Protein AF-A0A950Y0B9-F1 (afdb_monomer)

Structure (mmCIF, N/CA/C/O backbone):
data_AF-A0A950Y0B9-F1
#
_entry.id   AF-A0A950Y0B9-F1
#
loop_
_atom_site.group_PDB
_atom_site.id
_atom_site.type_symbol
_atom_site.label_atom_id
_atom_site.label_alt_id
_atom_site.label_comp_id
_atom_site.label_asym_id
_atom_site.label_entity_id
_atom_site.label_seq_id
_atom_site.pdbx_PDB_ins_code
_atom_site.Cartn_x
_atom_site.Cartn_y
_atom_site.Cartn_z
_atom_site.occupancy
_atom_site.B_iso_or_equiv
_atom_site.auth_seq_id
_atom_site.auth_comp_id
_atom_site.auth_asym_id
_atom_site.auth_atom_id
_atom_site.pdbx_PDB_model_num
ATOM 1 N N . MET A 1 1 ? -6.789 -21.239 -1.254 1.00 29.72 1 MET A N 1
ATOM 2 C CA . MET A 1 1 ? -6.879 -20.039 -0.389 1.00 29.72 1 MET A CA 1
ATOM 3 C C . MET A 1 1 ? -6.560 -18.721 -1.118 1.00 29.72 1 MET A C 1
ATOM 5 O O . MET A 1 1 ? -6.501 -17.696 -0.462 1.00 29.72 1 MET A O 1
ATOM 9 N N . ALA A 1 2 ? -6.450 -18.701 -2.456 1.00 25.97 2 ALA A N 1
ATOM 10 C CA . ALA A 1 2 ? -6.315 -17.469 -3.256 1.00 25.97 2 ALA A CA 1
ATOM 11 C C . ALA A 1 2 ? -7.671 -16.834 -3.649 1.00 25.97 2 ALA A C 1
ATOM 13 O O . ALA A 1 2 ? -7.727 -15.769 -4.247 1.00 25.97 2 ALA A O 1
ATOM 14 N N . THR A 1 3 ? -8.786 -17.484 -3.308 1.00 25.45 3 THR A N 1
ATOM 15 C CA . THR A 1 3 ? -10.133 -17.088 -3.752 1.00 25.45 3 THR A CA 1
ATOM 16 C C . THR A 1 3 ? -10.836 -16.131 -2.782 1.00 25.45 3 THR A C 1
ATOM 18 O O . THR A 1 3 ? -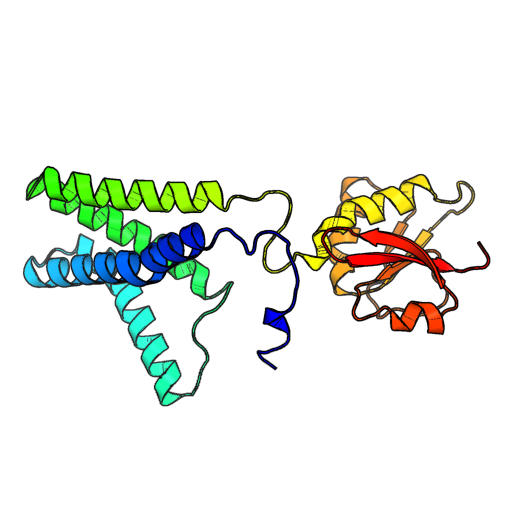11.844 -15.536 -3.137 1.00 25.45 3 THR A O 1
ATOM 21 N N . VAL A 1 4 ? -10.307 -15.948 -1.566 1.00 29.34 4 VAL A N 1
ATOM 22 C CA . VAL A 1 4 ? -10.945 -15.119 -0.523 1.00 29.34 4 VAL A CA 1
ATOM 23 C C . VAL A 1 4 ? -10.513 -13.646 -0.613 1.00 29.34 4 VAL A C 1
ATOM 25 O O . VAL A 1 4 ? -11.288 -12.758 -0.272 1.00 29.34 4 VAL A O 1
ATOM 28 N N . ALA A 1 5 ? -9.337 -13.363 -1.185 1.00 30.66 5 ALA A N 1
ATOM 29 C CA . ALA A 1 5 ? -8.856 -11.994 -1.402 1.00 30.66 5 ALA A CA 1
ATOM 30 C C . ALA A 1 5 ? -9.520 -11.282 -2.602 1.00 30.66 5 ALA A C 1
ATOM 32 O O . ALA A 1 5 ? -9.432 -10.066 -2.726 1.00 30.66 5 ALA A O 1
ATOM 33 N N . LEU A 1 6 ? -10.224 -12.019 -3.472 1.00 32.75 6 LEU A N 1
ATOM 34 C CA . LEU A 1 6 ? -10.851 -11.487 -4.692 1.00 32.75 6 LEU A CA 1
ATOM 35 C C . LEU A 1 6 ? -12.307 -11.016 -4.508 1.00 32.75 6 LEU A C 1
ATOM 37 O O . LEU A 1 6 ? -12.920 -10.559 -5.472 1.00 32.75 6 LEU A O 1
ATOM 41 N N . LEU A 1 7 ? -12.879 -11.130 -3.301 1.00 32.84 7 LEU A N 1
ATOM 42 C CA . LEU A 1 7 ? -14.323 -10.955 -3.073 1.00 32.84 7 LEU A CA 1
ATOM 43 C C . LEU A 1 7 ? -14.742 -9.701 -2.288 1.00 32.84 7 LEU A C 1
ATOM 45 O O . LEU A 1 7 ? -15.940 -9.474 -2.142 1.00 32.84 7 LEU A O 1
ATOM 49 N N . HIS A 1 8 ? -13.820 -8.840 -1.853 1.00 33.34 8 HIS A N 1
ATOM 50 C CA . HIS A 1 8 ? -14.186 -7.622 -1.114 1.00 33.34 8 HIS A CA 1
ATOM 51 C C . HIS A 1 8 ? -14.357 -6.400 -2.044 1.00 33.34 8 HIS A C 1
ATOM 53 O O . HIS A 1 8 ? -13.449 -5.615 -2.286 1.00 33.34 8 HIS A O 1
ATOM 59 N N . SER A 1 9 ? -15.562 -6.336 -2.627 1.00 42.91 9 SER A N 1
ATOM 60 C CA . SER A 1 9 ? -16.508 -5.198 -2.644 1.00 42.91 9 SER A CA 1
ATOM 61 C C . SER A 1 9 ? -16.034 -3.744 -2.861 1.00 42.91 9 SER A C 1
ATOM 63 O O . SER A 1 9 ? -15.491 -3.101 -1.973 1.00 42.91 9 SER A O 1
ATOM 65 N N . GLY A 1 10 ? -16.481 -3.156 -3.985 1.00 34.16 10 GLY A N 1
ATOM 66 C CA . GLY A 1 10 ? -16.653 -1.708 -4.185 1.00 34.16 10 GLY A CA 1
ATOM 67 C C . GLY A 1 10 ? -17.418 -1.368 -5.493 1.00 34.16 10 GLY A C 1
ATOM 68 O O . GLY A 1 10 ? -17.240 -2.075 -6.488 1.00 34.16 10 GLY A O 1
ATOM 69 N N . PRO A 1 11 ? -18.247 -0.297 -5.562 1.00 33.25 11 PRO A N 1
ATOM 70 C CA . PRO A 1 11 ? -19.115 0.014 -6.717 1.00 33.25 11 PRO A CA 1
ATOM 71 C C . PRO A 1 11 ? -18.385 0.545 -7.967 1.00 33.25 11 PRO A C 1
ATOM 73 O O . PRO A 1 11 ? -19.010 0.791 -8.997 1.00 33.25 11 PRO A O 1
ATOM 76 N N . LEU A 1 12 ? -17.059 0.703 -7.917 1.00 39.88 12 LEU A N 1
ATOM 77 C CA . LEU A 1 12 ? -16.253 1.303 -8.990 1.00 39.88 12 LEU A CA 1
ATOM 78 C C . LEU A 1 12 ? -15.778 0.310 -10.065 1.00 39.88 12 LEU A C 1
ATOM 80 O O . LEU A 1 12 ? -14.998 0.666 -10.944 1.00 39.88 12 LEU A O 1
ATOM 84 N N . ARG A 1 13 ? -16.316 -0.915 -10.088 1.00 41.22 13 ARG A N 1
ATOM 85 C CA . ARG A 1 13 ? -16.020 -1.927 -11.121 1.00 41.22 13 ARG A CA 1
ATOM 86 C C . ARG A 1 13 ? -16.512 -1.551 -12.538 1.00 41.22 13 ARG A C 1
ATOM 88 O O . ARG A 1 13 ? -16.314 -2.314 -13.477 1.00 41.22 13 ARG A O 1
ATOM 95 N N . LYS A 1 14 ? -17.129 -0.380 -12.735 1.00 37.25 14 LYS A N 1
ATOM 96 C CA . LYS A 1 14 ? -17.616 0.102 -14.044 1.00 37.25 14 LYS A CA 1
ATOM 97 C C . LYS A 1 14 ? -16.716 1.145 -14.726 1.00 37.25 14 LYS A C 1
ATOM 99 O O . LYS A 1 14 ? -17.212 1.929 -15.525 1.00 37.25 14 LYS A O 1
ATOM 104 N N . ILE A 1 15 ? -15.403 1.132 -14.488 1.00 41.78 15 ILE A N 1
ATOM 105 C CA . ILE A 1 15 ? -14.446 1.848 -15.353 1.00 41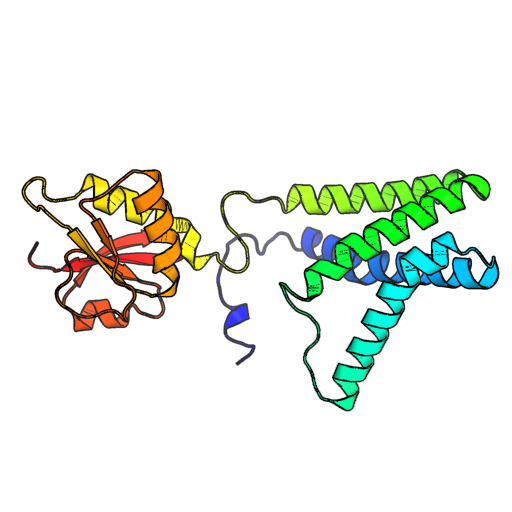.78 15 ILE A CA 1
ATOM 106 C C . ILE A 1 15 ? -13.543 0.828 -16.061 1.00 41.78 15 ILE A C 1
ATOM 108 O O . ILE A 1 15 ? -12.358 0.692 -15.772 1.00 41.78 15 ILE A O 1
ATOM 112 N N . GLY A 1 16 ? -14.130 0.061 -16.986 1.00 39.22 16 GLY A N 1
ATOM 113 C CA . GLY A 1 16 ? -13.427 -0.993 -17.734 1.00 39.22 16 GLY A CA 1
ATOM 114 C C . GLY A 1 16 ? -12.266 -0.485 -18.600 1.00 39.22 16 GLY A C 1
ATOM 115 O O . GLY A 1 16 ? -11.344 -1.235 -18.899 1.00 39.22 16 GLY A O 1
ATOM 116 N N . THR A 1 17 ? -12.263 0.799 -18.955 1.00 47.59 17 THR A N 1
ATOM 117 C CA . THR A 1 17 ? -11.215 1.439 -19.762 1.00 47.59 17 THR A CA 1
ATOM 118 C C . THR A 1 17 ? -9.978 1.847 -18.954 1.00 47.59 17 THR A C 1
ATOM 120 O O . THR A 1 17 ? -8.868 1.727 -19.468 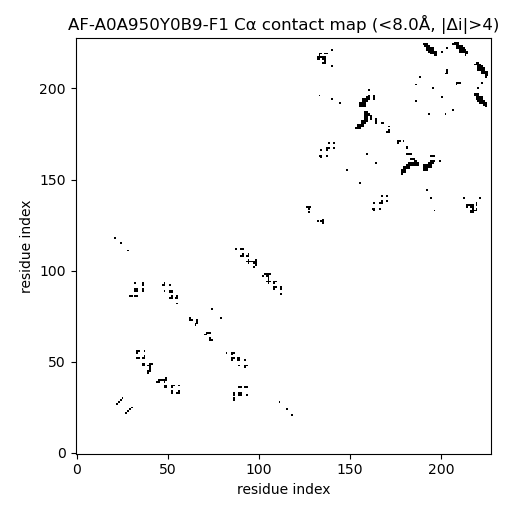1.00 47.59 17 THR A O 1
ATOM 123 N N . MET A 1 18 ? -10.124 2.267 -17.689 1.00 44.97 18 MET A N 1
ATOM 124 C CA . MET A 1 18 ? -8.979 2.650 -16.838 1.00 44.97 18 MET A CA 1
ATOM 125 C C . MET A 1 18 ? -8.133 1.446 -16.426 1.00 44.97 18 MET A C 1
ATOM 127 O O . MET A 1 18 ? -6.909 1.550 -16.426 1.00 44.97 18 MET A O 1
ATOM 13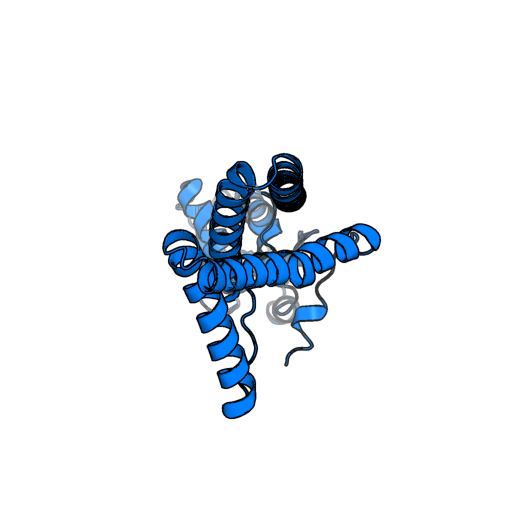1 N N . ASN A 1 19 ? -8.759 0.293 -16.171 1.00 58.28 19 ASN A N 1
ATOM 132 C CA . ASN A 1 19 ? -8.016 -0.941 -15.904 1.00 58.28 19 ASN A CA 1
ATOM 133 C C . ASN A 1 19 ? -7.183 -1.352 -17.126 1.00 58.28 19 ASN A C 1
ATOM 135 O O . ASN A 1 19 ? -6.008 -1.646 -16.983 1.00 58.28 19 ASN A O 1
ATOM 139 N N . SER A 1 20 ? -7.727 -1.247 -18.343 1.00 62.09 20 SER A N 1
ATOM 140 C CA . SER A 1 20 ? -6.993 -1.631 -19.556 1.00 62.09 20 SER A CA 1
ATOM 141 C C . SER A 1 20 ? -5.767 -0.754 -19.840 1.00 62.09 20 SER A C 1
ATOM 143 O O . SER A 1 20 ? -4.748 -1.272 -20.290 1.00 62.09 20 SER A O 1
ATOM 145 N N . ILE A 1 21 ? -5.847 0.561 -19.597 1.00 65.19 21 ILE A N 1
ATOM 146 C CA . ILE A 1 21 ? -4.709 1.477 -19.796 1.00 65.19 21 ILE A CA 1
ATOM 147 C C . ILE A 1 21 ? -3.658 1.269 -18.706 1.00 65.19 21 ILE A C 1
ATOM 149 O O . ILE A 1 21 ? -2.467 1.230 -19.008 1.00 65.19 21 ILE A O 1
ATOM 153 N N . ARG A 1 22 ? -4.088 1.099 -17.452 1.00 65.88 22 ARG A N 1
ATOM 154 C CA . ARG A 1 22 ? -3.192 0.810 -16.330 1.00 65.88 22 ARG A CA 1
ATOM 155 C C . ARG A 1 22 ? -2.458 -0.509 -16.529 1.00 65.88 22 ARG A C 1
ATOM 157 O O . ARG A 1 22 ? -1.242 -0.556 -16.372 1.00 65.88 22 ARG A O 1
ATOM 164 N N . ASP A 1 23 ? -3.179 -1.553 -16.914 1.00 69.12 23 ASP A N 1
ATOM 165 C CA . ASP A 1 23 ? -2.609 -2.879 -17.118 1.00 69.12 23 ASP A CA 1
ATOM 166 C C . ASP A 1 23 ? -1.653 -2.856 -18.325 1.00 69.12 23 ASP A C 1
ATOM 168 O O . ASP A 1 23 ? -0.553 -3.397 -18.254 1.00 69.12 23 ASP A O 1
ATOM 172 N N . ALA A 1 24 ? -1.981 -2.123 -19.396 1.00 68.50 24 ALA A N 1
ATOM 173 C CA . ALA A 1 24 ? -1.042 -1.884 -20.494 1.00 68.50 24 ALA A CA 1
ATOM 174 C C . ALA A 1 24 ? 0.205 -1.092 -20.042 1.00 68.50 24 ALA A C 1
ATOM 176 O O . ALA A 1 24 ? 1.329 -1.424 -20.421 1.00 68.50 24 ALA A O 1
ATOM 177 N N . ALA A 1 25 ? 0.049 -0.072 -19.197 1.00 69.06 25 ALA A N 1
ATOM 178 C CA . ALA A 1 25 ? 1.174 0.692 -18.661 1.00 69.06 25 ALA A CA 1
ATOM 179 C C . ALA A 1 25 ? 2.100 -0.150 -17.778 1.00 69.06 25 ALA A C 1
ATOM 181 O O . ALA A 1 25 ? 3.320 -0.123 -17.968 1.00 69.06 25 ALA A O 1
ATOM 182 N N . ALA A 1 26 ? 1.529 -0.939 -16.872 1.00 68.69 26 ALA A N 1
ATOM 183 C CA . ALA A 1 26 ? 2.272 -1.769 -15.937 1.00 68.69 26 ALA A CA 1
ATOM 184 C C . ALA A 1 26 ? 2.913 -2.993 -16.610 1.00 68.69 26 ALA A C 1
ATOM 186 O O . ALA A 1 26 ? 4.081 -3.281 -16.355 1.00 68.69 26 ALA A O 1
ATOM 187 N N . PHE A 1 27 ? 2.185 -3.694 -17.485 1.00 73.06 27 PHE A N 1
ATOM 188 C CA . PHE A 1 27 ? 2.619 -4.985 -18.034 1.00 73.06 27 PHE A CA 1
ATOM 189 C C . PHE A 1 27 ? 3.229 -4.908 -19.436 1.00 73.06 27 PHE A C 1
ATOM 191 O O . PHE A 1 27 ? 3.873 -5.864 -19.862 1.00 73.06 27 PHE A O 1
ATOM 198 N N . VAL A 1 28 ? 3.078 -3.787 -20.148 1.00 78.69 28 VAL A N 1
ATOM 199 C CA . VAL A 1 28 ? 3.653 -3.610 -21.492 1.00 78.69 28 VAL A CA 1
ATOM 200 C C . VAL A 1 28 ? 4.699 -2.502 -21.490 1.00 78.69 28 VAL A C 1
ATOM 202 O O . VAL A 1 28 ? 5.869 -2.770 -21.758 1.00 78.69 28 VAL A O 1
ATOM 205 N N . PHE A 1 29 ? 4.331 -1.266 -21.141 1.00 80.00 29 PHE A N 1
ATOM 206 C CA . PHE A 1 29 ? 5.271 -0.139 -21.230 1.00 80.00 29 PHE A CA 1
ATOM 207 C C . PHE A 1 29 ? 6.417 -0.231 -20.212 1.00 80.00 29 PHE A C 1
ATOM 209 O O . PHE A 1 29 ? 7.571 0.016 -20.573 1.00 80.00 29 PHE A O 1
ATOM 216 N N . GLY A 1 30 ? 6.143 -0.647 -18.972 1.00 82.38 30 GLY A N 1
ATOM 217 C CA . GLY A 1 30 ? 7.177 -0.881 -17.956 1.00 82.38 30 GLY A CA 1
ATOM 218 C C . GLY A 1 30 ? 8.255 -1.881 -18.411 1.00 82.38 30 GLY A C 1
ATOM 219 O O . GLY A 1 30 ? 9.415 -1.497 -18.559 1.00 82.38 30 GLY A O 1
ATOM 220 N N . PRO A 1 31 ? 7.911 -3.144 -18.713 1.00 85.50 31 PRO A N 1
ATOM 221 C CA . PRO A 1 31 ? 8.888 -4.137 -19.158 1.00 85.50 31 PRO A CA 1
ATOM 222 C C . PRO A 1 31 ? 9.604 -3.757 -20.458 1.00 85.50 31 PRO A C 1
ATOM 224 O O . PRO A 1 31 ? 10.816 -3.946 -20.560 1.00 85.50 31 PRO A O 1
ATOM 227 N N . LEU A 1 32 ? 8.896 -3.176 -21.436 1.00 88.06 32 LEU A N 1
ATOM 228 C CA . LEU A 1 32 ? 9.506 -2.757 -22.703 1.00 88.06 32 LEU A CA 1
ATOM 229 C C . LEU A 1 32 ? 10.536 -1.644 -22.515 1.00 88.06 32 LEU A C 1
ATOM 231 O O . LEU A 1 32 ? 11.600 -1.697 -23.127 1.00 88.06 32 LEU A O 1
ATOM 235 N N . THR A 1 33 ? 10.255 -0.649 -21.671 1.00 87.69 33 THR A N 1
ATOM 236 C CA . THR A 1 33 ? 11.206 0.445 -21.413 1.00 87.69 33 THR A CA 1
ATOM 237 C C . THR A 1 33 ? 12.469 -0.062 -20.727 1.00 87.69 33 THR A C 1
ATOM 239 O O . THR A 1 33 ? 13.574 0.324 -21.109 1.00 87.69 33 THR A O 1
ATOM 242 N N . VAL A 1 34 ? 12.328 -0.989 -19.781 1.00 91.81 34 VAL A N 1
ATOM 243 C CA . VAL A 1 34 ? 13.455 -1.615 -19.079 1.00 91.81 34 VAL A CA 1
ATOM 244 C C . VAL A 1 34 ? 14.269 -2.500 -20.025 1.00 91.81 34 VAL A C 1
ATOM 246 O O . VAL A 1 34 ? 15.495 -2.395 -20.059 1.00 91.81 34 VAL A O 1
ATOM 249 N N . ALA A 1 35 ? 13.605 -3.318 -20.845 1.00 93.12 35 ALA A N 1
ATOM 250 C CA . ALA A 1 35 ? 14.262 -4.152 -21.848 1.00 93.12 35 ALA A CA 1
ATOM 251 C C . ALA A 1 35 ? 14.995 -3.307 -22.901 1.00 93.12 35 ALA A C 1
ATOM 253 O O . ALA A 1 35 ? 16.138 -3.609 -23.244 1.00 93.12 35 ALA A O 1
ATOM 254 N N . ALA A 1 36 ? 14.381 -2.216 -23.370 1.00 92.56 36 ALA A N 1
ATOM 255 C CA . ALA A 1 36 ? 15.006 -1.276 -24.295 1.00 92.56 36 ALA A CA 1
ATOM 256 C C . ALA A 1 36 ? 16.225 -0.590 -23.663 1.00 92.56 36 ALA A C 1
ATOM 258 O O . ALA A 1 36 ? 17.280 -0.531 -24.292 1.00 92.56 36 ALA A O 1
ATOM 259 N N . ALA A 1 37 ? 16.121 -0.130 -22.411 1.00 92.44 37 ALA A N 1
ATOM 260 C CA . ALA A 1 37 ? 17.244 0.452 -21.678 1.00 92.44 37 ALA A CA 1
ATOM 261 C C . ALA A 1 37 ? 18.411 -0.536 -21.545 1.00 92.44 37 ALA A C 1
ATOM 263 O O . ALA A 1 37 ? 19.556 -0.173 -21.821 1.00 92.44 37 ALA A O 1
ATOM 264 N N . PHE A 1 38 ? 18.123 -1.795 -21.212 1.00 96.00 38 PHE A N 1
ATOM 265 C CA . PHE A 1 38 ? 19.136 -2.839 -21.083 1.00 96.00 38 PHE A CA 1
ATOM 266 C C . PHE A 1 38 ? 19.787 -3.191 -22.427 1.00 96.00 38 PHE A C 1
ATOM 268 O O . PHE A 1 38 ? 21.014 -3.203 -22.539 1.00 96.00 38 PHE A O 1
ATOM 275 N N . ALA A 1 39 ? 18.984 -3.399 -23.475 1.00 95.38 39 ALA A N 1
ATOM 276 C CA . ALA A 1 39 ? 19.471 -3.721 -24.815 1.00 95.38 39 ALA A CA 1
ATOM 277 C C . ALA A 1 39 ? 20.333 -2.591 -25.397 1.00 95.38 39 ALA A C 1
ATOM 279 O O . ALA A 1 39 ? 21.433 -2.838 -25.897 1.00 95.38 39 ALA A O 1
ATOM 280 N N . VAL A 1 40 ? 19.883 -1.337 -25.279 1.00 93.31 40 VAL A N 1
ATOM 281 C CA . VAL A 1 40 ? 20.671 -0.166 -25.686 1.00 93.31 40 VAL A CA 1
ATOM 282 C C . VAL A 1 40 ? 21.942 -0.059 -24.845 1.00 93.31 40 VAL A C 1
ATOM 284 O O . VAL A 1 40 ? 23.010 0.203 -25.399 1.00 93.31 40 VAL A O 1
ATOM 287 N N . GLY A 1 41 ? 21.860 -0.309 -23.536 1.00 93.44 41 GLY A N 1
ATOM 288 C CA . GLY A 1 41 ? 23.011 -0.362 -22.637 1.00 93.44 41 GLY A CA 1
ATOM 289 C C . GLY A 1 41 ? 24.085 -1.345 -23.109 1.00 93.44 41 GLY A C 1
ATOM 290 O O . GLY A 1 41 ? 25.261 -0.979 -23.150 1.00 93.44 41 GLY A O 1
ATOM 291 N N . ILE A 1 42 ? 23.688 -2.545 -23.546 1.00 95.06 42 ILE A N 1
ATOM 292 C CA . ILE A 1 42 ? 24.595 -3.562 -24.102 1.00 95.06 42 ILE A CA 1
ATOM 293 C C . ILE A 1 42 ? 25.180 -3.100 -25.442 1.00 95.06 42 ILE A C 1
ATOM 295 O O . ILE A 1 42 ? 26.401 -3.025 -25.589 1.00 95.06 42 ILE A O 1
ATOM 299 N N . VAL A 1 43 ? 24.325 -2.756 -26.412 1.00 94.88 43 VAL A N 1
ATOM 300 C CA . VAL A 1 43 ? 24.742 -2.435 -27.791 1.00 94.88 43 VAL A CA 1
ATOM 301 C C . VAL A 1 43 ? 25.642 -1.202 -27.833 1.00 94.88 43 VAL A C 1
ATOM 303 O O . VAL A 1 43 ? 26.633 -1.167 -28.559 1.00 94.88 43 VAL A O 1
ATOM 306 N N . ARG A 1 44 ? 25.318 -0.178 -27.040 1.00 91.75 44 ARG A N 1
ATOM 307 C CA . ARG A 1 44 ? 26.057 1.091 -26.997 1.00 91.75 44 ARG A CA 1
ATOM 308 C C . ARG A 1 44 ? 27.145 1.119 -25.926 1.00 91.75 44 ARG A C 1
ATOM 310 O O . ARG A 1 44 ? 27.797 2.147 -25.778 1.00 91.75 44 ARG A O 1
ATOM 317 N N . ARG A 1 45 ? 27.333 0.025 -25.173 1.00 91.94 45 ARG A N 1
ATOM 318 C CA . ARG A 1 45 ? 28.247 -0.064 -24.017 1.00 91.94 45 ARG A CA 1
ATOM 319 C C . ARG A 1 45 ? 28.064 1.091 -23.019 1.00 91.94 45 ARG A C 1
ATOM 321 O O . ARG A 1 45 ? 29.025 1.568 -22.413 1.00 91.94 45 ARG A O 1
ATOM 328 N N . ASN A 1 46 ? 26.825 1.554 -22.851 1.00 92.50 46 ASN A N 1
ATOM 329 C CA . ASN A 1 46 ? 26.502 2.667 -21.965 1.00 92.50 46 ASN A CA 1
ATOM 330 C C . ASN A 1 46 ? 26.329 2.150 -20.533 1.00 92.50 46 ASN A C 1
ATOM 332 O O . ASN A 1 46 ? 25.312 1.542 -20.194 1.00 92.50 46 ASN A O 1
ATOM 336 N N . LYS A 1 47 ? 27.326 2.427 -19.685 1.00 93.06 47 LYS A N 1
ATOM 337 C CA . LYS A 1 47 ? 27.343 1.983 -18.286 1.00 93.06 47 LYS A CA 1
ATOM 338 C C . LYS A 1 47 ? 26.135 2.498 -17.505 1.00 93.06 47 LYS A C 1
ATOM 340 O O . LYS A 1 47 ? 25.560 1.731 -16.747 1.00 93.06 47 LYS A O 1
ATOM 345 N N . THR A 1 48 ? 25.717 3.747 -17.706 1.00 91.94 48 THR A N 1
ATOM 346 C CA . THR A 1 48 ? 24.588 4.339 -16.971 1.00 91.94 48 THR A CA 1
ATOM 347 C C . THR A 1 48 ? 23.292 3.576 -17.226 1.00 91.94 48 THR A C 1
ATOM 349 O O . THR A 1 48 ? 22.590 3.251 -16.276 1.00 91.94 48 THR A O 1
ATOM 352 N N . LEU A 1 49 ? 23.006 3.223 -18.484 1.00 93.75 49 LEU A N 1
ATOM 353 C CA . LEU A 1 49 ? 21.816 2.435 -18.826 1.00 93.75 49 LEU A CA 1
ATOM 354 C C . LEU A 1 49 ? 21.872 1.020 -18.244 1.00 93.75 49 LEU A C 1
ATOM 356 O O . LEU A 1 49 ? 20.854 0.499 -17.795 1.00 93.75 49 LEU A O 1
ATOM 360 N N . LEU A 1 50 ? 23.056 0.405 -18.216 1.00 94.06 50 LEU A N 1
ATOM 361 C CA . LEU A 1 50 ? 23.239 -0.915 -17.615 1.00 94.06 50 LEU A CA 1
ATOM 362 C C . LEU A 1 50 ? 23.025 -0.880 -16.099 1.00 94.06 50 LEU A C 1
ATOM 364 O O . LEU A 1 50 ? 22.294 -1.714 -15.581 1.00 94.06 50 LEU A O 1
ATOM 368 N N . TRP A 1 51 ? 23.595 0.097 -15.390 1.00 94.38 51 TRP A N 1
ATOM 369 C CA . TRP A 1 51 ? 23.448 0.209 -13.934 1.00 94.38 51 TRP A CA 1
ATOM 370 C C . TRP A 1 51 ? 22.002 0.428 -13.489 1.00 94.38 51 TRP A C 1
ATOM 372 O O . TRP A 1 51 ? 21.627 -0.022 -12.410 1.00 94.38 51 TRP A O 1
ATOM 382 N N . THR A 1 52 ? 21.188 1.093 -14.310 1.00 93.50 52 THR A N 1
ATOM 383 C CA . THR A 1 52 ? 19.799 1.401 -13.954 1.00 93.50 52 THR A CA 1
ATOM 384 C C . THR A 1 52 ? 18.817 0.307 -14.356 1.00 93.50 52 THR A C 1
ATOM 386 O O . THR A 1 52 ? 17.883 0.042 -13.604 1.00 93.50 52 THR A O 1
ATOM 389 N N . SER A 1 53 ? 19.053 -0.386 -15.476 1.00 94.56 53 SER A N 1
ATOM 390 C CA . SER A 1 53 ? 18.152 -1.436 -15.977 1.00 94.56 53 SER A CA 1
ATOM 391 C C . SER A 1 53 ? 18.525 -2.858 -15.545 1.00 94.56 53 SER A C 1
ATOM 393 O O . SER A 1 53 ? 17.633 -3.677 -15.319 1.00 94.56 53 SER A O 1
ATOM 395 N N . ALA A 1 54 ? 19.817 -3.173 -15.379 1.00 94.69 54 ALA A N 1
ATOM 396 C CA . ALA A 1 54 ? 20.264 -4.531 -15.067 1.00 94.69 54 ALA A CA 1
ATOM 397 C C . ALA A 1 54 ? 19.688 -5.081 -13.751 1.00 94.69 54 ALA A C 1
ATOM 399 O O . ALA A 1 54 ? 19.219 -6.218 -13.776 1.00 94.69 54 ALA A O 1
ATOM 400 N N . PRO A 1 55 ? 19.642 -4.331 -12.626 1.00 94.12 55 PRO A N 1
ATOM 401 C CA . PRO A 1 55 ? 19.080 -4.854 -11.380 1.00 94.12 55 PRO A CA 1
ATOM 402 C C . PRO A 1 55 ? 17.642 -5.344 -11.550 1.00 94.12 55 PRO A C 1
ATOM 404 O O . PRO A 1 55 ? 17.288 -6.404 -11.046 1.00 94.12 55 PRO A O 1
ATOM 407 N N . LEU A 1 56 ? 16.834 -4.609 -12.316 1.00 92.38 56 LEU A N 1
ATOM 408 C CA . LEU A 1 56 ? 15.438 -4.947 -12.558 1.00 92.38 56 LEU A CA 1
ATOM 409 C C . LEU A 1 56 ? 15.287 -6.154 -13.490 1.00 92.38 56 LEU A C 1
ATOM 411 O O . LEU A 1 56 ? 14.466 -7.031 -13.221 1.00 92.38 56 LEU A O 1
ATOM 415 N N . VAL A 1 57 ? 16.101 -6.241 -14.547 1.00 94.44 57 VAL A N 1
ATOM 416 C CA . VAL A 1 57 ? 16.132 -7.406 -15.450 1.00 94.44 57 VAL A CA 1
ATOM 417 C C . VAL A 1 57 ? 16.552 -8.665 -14.693 1.00 94.44 57 VAL A C 1
ATOM 419 O O . VAL A 1 57 ? 15.864 -9.681 -14.770 1.00 94.44 57 VAL A O 1
ATOM 422 N N . PHE A 1 58 ? 17.638 -8.600 -13.919 1.00 94.06 58 PHE A N 1
ATOM 423 C CA . PHE A 1 58 ? 18.124 -9.741 -13.143 1.00 94.06 58 PHE A CA 1
ATOM 424 C C . PHE A 1 58 ? 17.160 -10.132 -12.023 1.00 94.06 58 PH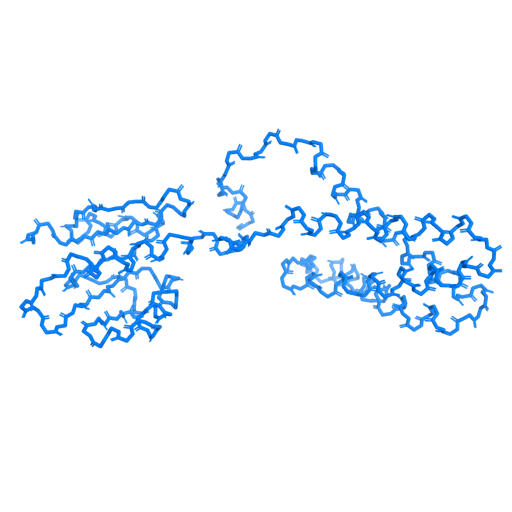E A C 1
ATOM 426 O O . PHE A 1 58 ? 16.912 -11.322 -11.847 1.00 94.06 58 PHE A O 1
ATOM 433 N N . ALA A 1 59 ? 16.563 -9.170 -11.310 1.00 92.12 59 ALA A N 1
ATOM 434 C CA . ALA A 1 59 ? 15.536 -9.457 -10.310 1.00 92.12 59 ALA A CA 1
ATOM 435 C C . ALA A 1 59 ? 14.318 -10.150 -10.941 1.00 92.12 59 ALA A C 1
ATOM 437 O O . ALA A 1 59 ? 13.855 -11.165 -10.424 1.00 92.12 59 ALA A O 1
ATOM 438 N N . SER A 1 60 ? 13.847 -9.662 -12.093 1.00 90.69 60 SER A N 1
ATOM 439 C CA . SER A 1 60 ? 12.737 -10.280 -12.832 1.00 90.69 60 SER A CA 1
ATOM 440 C C . SER A 1 60 ? 13.083 -11.703 -13.274 1.00 90.69 60 SER A C 1
ATOM 442 O O . SER A 1 60 ? 12.308 -12.627 -13.043 1.00 90.69 60 SER A O 1
ATOM 444 N N . ALA A 1 61 ? 14.271 -11.906 -13.852 1.00 91.94 61 ALA A N 1
ATOM 445 C CA . ALA A 1 61 ? 14.735 -13.221 -14.285 1.00 91.94 61 ALA A CA 1
ATOM 446 C C . ALA A 1 61 ? 14.879 -14.199 -13.108 1.00 91.94 61 ALA A C 1
ATOM 448 O O . ALA A 1 61 ? 14.453 -15.347 -13.210 1.00 91.94 61 ALA A O 1
ATOM 449 N N . ALA A 1 62 ? 15.419 -13.744 -11.975 1.00 91.25 62 ALA A N 1
ATOM 450 C CA . ALA A 1 62 ? 15.556 -14.549 -10.765 1.00 91.25 62 ALA A CA 1
ATOM 451 C C . ALA A 1 62 ? 14.195 -14.958 -10.181 1.00 91.25 62 ALA A C 1
ATOM 453 O O . ALA A 1 62 ? 14.042 -16.085 -9.714 1.00 91.25 62 ALA A O 1
ATOM 454 N N . LEU A 1 63 ? 13.192 -14.079 -10.235 1.00 89.50 63 LEU A N 1
ATOM 455 C CA . LEU A 1 63 ? 11.833 -14.396 -9.792 1.00 89.50 63 LEU A CA 1
ATOM 456 C C . LEU A 1 63 ? 11.136 -15.383 -10.719 1.00 89.50 63 LEU A C 1
ATOM 458 O O . LEU A 1 63 ? 10.528 -16.329 -10.232 1.00 89.50 63 LEU A O 1
ATOM 462 N N . VAL A 1 64 ? 11.261 -15.198 -12.035 1.00 89.56 64 VAL A N 1
ATOM 463 C CA . VAL A 1 64 ? 10.744 -16.149 -13.029 1.00 89.56 64 VAL A CA 1
ATOM 464 C C . VAL A 1 64 ? 11.390 -17.519 -12.823 1.00 89.56 64 VAL A C 1
ATOM 466 O O . VAL A 1 64 ? 10.693 -18.526 -12.734 1.00 89.56 64 VAL A O 1
ATOM 469 N N . PHE A 1 65 ? 12.713 -17.559 -12.655 1.00 91.38 65 PHE A N 1
ATOM 470 C CA . PHE A 1 65 ? 13.435 -18.785 -12.323 1.00 91.38 65 PHE A CA 1
ATOM 471 C C . PHE A 1 65 ? 12.916 -19.410 -11.022 1.00 91.38 65 PHE A C 1
ATOM 473 O O . PHE A 1 65 ? 12.606 -20.598 -10.987 1.00 91.38 65 PHE A O 1
ATOM 480 N N . SER A 1 66 ? 12.759 -18.611 -9.965 1.00 89.81 66 SER A N 1
ATOM 481 C CA . SER A 1 66 ? 12.263 -19.077 -8.669 1.00 89.81 66 SER A CA 1
ATOM 482 C C . SER A 1 66 ? 10.836 -19.632 -8.747 1.00 89.81 66 SER A C 1
ATOM 484 O O . SER A 1 66 ? 10.526 -20.647 -8.123 1.00 89.81 66 SER A O 1
ATOM 486 N N . HIS A 1 67 ? 9.980 -19.013 -9.560 1.00 89.00 67 HIS A N 1
ATOM 487 C CA . HIS A 1 67 ? 8.627 -19.487 -9.820 1.00 89.00 67 HIS A CA 1
ATOM 488 C C . HIS A 1 67 ? 8.635 -20.859 -10.498 1.00 89.00 67 HIS A C 1
ATOM 490 O O . HIS A 1 67 ? 7.985 -21.782 -10.014 1.00 89.00 67 HIS A O 1
ATOM 496 N N . PHE A 1 68 ? 9.414 -21.026 -11.570 1.00 91.50 68 PHE A N 1
ATOM 497 C CA . PHE A 1 68 ? 9.451 -22.285 -12.317 1.00 91.50 68 PHE A CA 1
ATOM 498 C C . PHE A 1 68 ? 10.169 -23.422 -11.580 1.00 91.50 68 PHE A C 1
ATOM 500 O O . PHE A 1 68 ? 9.762 -24.573 -11.701 1.00 91.50 68 PHE A O 1
ATOM 507 N N . VAL A 1 69 ? 11.223 -23.119 -10.819 1.00 94.88 69 VAL A N 1
ATOM 508 C CA . VAL A 1 69 ? 12.065 -24.138 -10.167 1.00 94.88 69 VAL A CA 1
ATOM 509 C C . VAL A 1 69 ? 11.539 -24.506 -8.783 1.00 94.88 69 VAL A C 1
ATOM 511 O O . VAL A 1 69 ? 11.572 -25.674 -8.405 1.00 94.88 69 VAL A O 1
ATOM 514 N N . PHE A 1 70 ? 11.045 -23.526 -8.021 1.00 92.62 70 PHE A N 1
ATOM 515 C CA . PHE A 1 70 ? 10.619 -23.721 -6.631 1.00 92.62 70 PHE A CA 1
ATOM 516 C C . PHE A 1 70 ? 9.108 -23.553 -6.423 1.00 92.62 70 PHE A C 1
ATOM 518 O O . PHE A 1 70 ? 8.647 -23.644 -5.285 1.00 92.62 70 PHE A O 1
ATOM 525 N N . GLY A 1 71 ? 8.333 -23.266 -7.476 1.00 87.12 71 GLY A N 1
ATOM 526 C CA . GLY A 1 71 ? 6.884 -23.063 -7.375 1.00 87.12 71 GLY A CA 1
ATOM 527 C C . GLY A 1 71 ? 6.491 -21.839 -6.542 1.00 87.12 71 GLY A C 1
ATOM 528 O O . GLY A 1 71 ? 5.388 -21.790 -5.997 1.00 87.12 71 GLY A O 1
ATOM 529 N N . ARG A 1 72 ? 7.395 -20.864 -6.368 1.00 82.69 72 ARG A N 1
ATOM 530 C CA . ARG A 1 72 ? 7.126 -19.667 -5.555 1.00 82.69 72 ARG A CA 1
ATOM 531 C C . ARG A 1 72 ? 6.150 -18.736 -6.280 1.00 82.69 72 ARG A C 1
ATOM 533 O O . ARG A 1 72 ? 6.315 -18.537 -7.480 1.00 82.69 72 ARG A O 1
ATOM 540 N N . PRO A 1 73 ? 5.157 -18.140 -5.598 1.00 83.44 73 PRO A N 1
ATOM 541 C CA . PRO A 1 73 ? 4.289 -17.148 -6.229 1.00 83.44 73 PRO A CA 1
ATOM 542 C C . PRO A 1 73 ? 5.101 -15.927 -6.688 1.00 83.44 73 PRO A C 1
ATOM 544 O O . PRO A 1 73 ? 6.151 -15.621 -6.114 1.00 83.44 73 PRO A O 1
ATOM 547 N N . TYR A 1 74 ? 4.617 -15.239 -7.724 1.00 80.62 74 TYR A N 1
ATOM 548 C CA . TYR A 1 74 ? 5.197 -13.964 -8.146 1.00 80.62 74 TYR A CA 1
ATOM 549 C C . TYR A 1 74 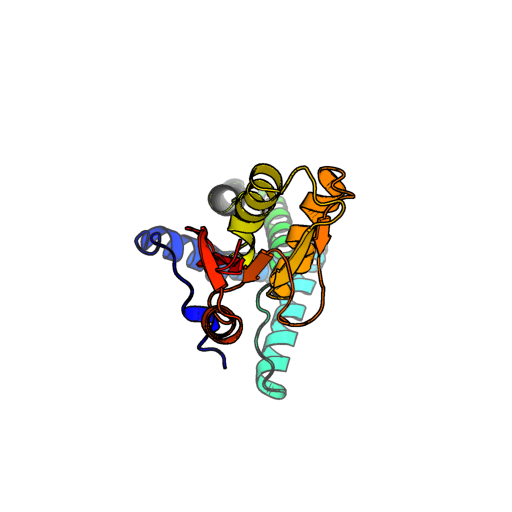? 5.044 -12.904 -7.045 1.00 80.62 74 TYR A C 1
ATOM 551 O O . TYR A 1 74 ? 4.167 -13.034 -6.189 1.00 80.62 74 TYR A O 1
ATOM 559 N N . PRO A 1 75 ? 5.891 -11.858 -7.044 1.00 80.25 75 PRO A N 1
ATOM 560 C CA . PRO A 1 75 ? 5.751 -10.765 -6.098 1.00 80.25 75 PRO A CA 1
ATOM 561 C C . PRO A 1 75 ? 4.382 -10.094 -6.208 1.00 80.25 75 PRO A C 1
ATOM 563 O O . PRO A 1 75 ? 4.030 -9.555 -7.256 1.00 80.25 75 PRO A O 1
ATOM 566 N N . GLU A 1 76 ? 3.653 -10.079 -5.100 1.00 74.69 76 GLU A N 1
ATOM 567 C CA . GLU A 1 76 ? 2.417 -9.321 -4.923 1.00 74.69 76 GLU A CA 1
ATOM 568 C C . GLU A 1 76 ? 2.598 -8.306 -3.776 1.00 74.69 76 GLU A C 1
ATOM 570 O O . GLU A 1 76 ? 3.484 -8.437 -2.915 1.00 74.69 76 GLU A O 1
ATOM 575 N N . ASP A 1 77 ? 1.802 -7.237 -3.808 1.00 75.00 77 ASP A N 1
ATOM 576 C CA . ASP A 1 77 ? 1.789 -6.147 -2.828 1.00 75.00 77 ASP A CA 1
ATOM 577 C C . ASP A 1 77 ? 3.184 -5.566 -2.508 1.00 75.00 77 ASP A C 1
ATOM 579 O O . ASP A 1 77 ? 3.862 -4.965 -3.347 1.00 75.00 77 ASP A O 1
ATOM 583 N N . ARG A 1 78 ? 3.636 -5.749 -1.261 1.00 77.81 78 ARG A N 1
ATOM 584 C CA . ARG A 1 78 ? 4.850 -5.148 -0.691 1.00 77.81 78 ARG A CA 1
ATOM 585 C C . ARG A 1 78 ? 6.124 -5.611 -1.379 1.00 77.81 78 ARG A C 1
ATOM 587 O O . ARG A 1 78 ? 7.134 -4.924 -1.308 1.00 77.81 78 ARG A O 1
ATOM 594 N N . THR A 1 79 ? 6.091 -6.769 -2.027 1.00 78.88 79 THR A N 1
ATOM 595 C CA . THR A 1 79 ? 7.253 -7.304 -2.744 1.00 78.88 79 THR A CA 1
ATOM 596 C C . THR A 1 79 ? 7.363 -6.742 -4.164 1.00 78.88 79 THR A C 1
ATOM 598 O O . THR A 1 79 ? 8.468 -6.626 -4.690 1.00 78.88 79 THR A O 1
ATOM 601 N N . GLY A 1 80 ? 6.244 -6.303 -4.754 1.00 82.25 80 GLY A N 1
ATOM 602 C CA . GLY A 1 80 ? 6.203 -5.652 -6.066 1.00 82.25 80 GLY A CA 1
ATOM 603 C C . GLY A 1 80 ? 6.570 -4.164 -6.037 1.00 82.25 80 GLY A C 1
ATOM 604 O O . GLY A 1 80 ? 6.987 -3.616 -7.057 1.00 82.25 80 GLY A O 1
ATOM 605 N N . ILE A 1 81 ? 6.490 -3.503 -4.873 1.00 84.38 81 ILE A N 1
ATOM 606 C CA . ILE A 1 81 ? 6.688 -2.044 -4.759 1.00 84.38 81 ILE A CA 1
ATOM 607 C C . ILE A 1 81 ? 8.074 -1.572 -5.227 1.00 84.38 81 ILE A C 1
ATOM 609 O O . ILE A 1 81 ? 8.224 -0.431 -5.654 1.00 84.38 81 ILE A O 1
ATOM 613 N N . TYR A 1 82 ? 9.084 -2.447 -5.197 1.00 85.94 82 TYR A N 1
ATOM 614 C CA . TYR A 1 82 ? 10.451 -2.129 -5.621 1.00 85.94 82 TYR A CA 1
ATOM 615 C C . TYR A 1 82 ? 10.619 -2.047 -7.146 1.00 85.94 82 TYR A C 1
ATOM 617 O O . TYR A 1 82 ? 11.556 -1.408 -7.624 1.00 85.94 82 TYR A O 1
ATOM 625 N N . PHE A 1 83 ? 9.710 -2.642 -7.924 1.00 86.94 83 PHE A N 1
ATOM 626 C CA . PHE A 1 83 ? 9.783 -2.636 -9.389 1.00 86.94 83 PHE A CA 1
ATOM 627 C C . PHE A 1 83 ? 9.488 -1.251 -9.964 1.00 86.94 83 PHE A C 1
ATOM 629 O O . PHE A 1 83 ? 10.160 -0.817 -10.898 1.00 86.94 83 PHE A O 1
ATOM 636 N N . ALA A 1 84 ? 8.535 -0.529 -9.368 1.00 86.00 84 ALA A N 1
ATOM 637 C CA . ALA A 1 84 ? 8.142 0.807 -9.803 1.00 86.00 84 ALA A CA 1
ATOM 638 C C . ALA A 1 84 ? 9.304 1.827 -9.790 1.00 86.00 84 ALA A C 1
ATOM 640 O O . ALA A 1 84 ? 9.592 2.393 -10.846 1.00 86.00 84 ALA A O 1
ATOM 641 N N . PRO A 1 85 ? 10.032 2.060 -8.675 1.00 88.81 85 PRO A N 1
ATOM 642 C CA . PRO A 1 85 ? 11.135 3.020 -8.667 1.00 88.81 85 PRO A CA 1
ATOM 643 C C . PRO A 1 85 ? 12.277 2.609 -9.606 1.00 88.81 85 PRO A C 1
ATOM 645 O O . PRO A 1 85 ? 12.841 3.469 -10.281 1.00 88.81 85 PRO A O 1
ATOM 648 N N . LEU A 1 86 ? 12.591 1.313 -9.719 1.00 89.31 86 LEU A N 1
ATOM 649 C CA . LEU A 1 86 ? 13.633 0.830 -10.634 1.00 89.31 86 LEU A CA 1
ATOM 650 C C . LEU A 1 86 ? 13.252 1.033 -12.111 1.00 89.31 86 LEU A C 1
ATOM 652 O O . LEU A 1 86 ? 14.092 1.442 -12.920 1.00 89.31 86 LEU A O 1
ATOM 656 N N . ALA A 1 87 ? 11.983 0.811 -12.462 1.00 89.69 87 ALA A N 1
ATOM 657 C CA . ALA A 1 87 ? 11.463 1.085 -13.799 1.00 89.69 87 ALA A CA 1
ATOM 658 C C . ALA A 1 87 ? 11.498 2.589 -14.111 1.00 89.69 87 ALA A C 1
ATOM 660 O O . ALA A 1 87 ? 11.935 2.978 -15.193 1.00 89.69 87 ALA A O 1
ATOM 661 N N . CYS A 1 88 ? 11.138 3.446 -13.149 1.00 90.38 88 CYS A N 1
ATOM 662 C CA . CYS A 1 88 ? 11.215 4.901 -13.299 1.00 90.38 88 CYS A CA 1
ATOM 663 C C . CYS A 1 88 ? 12.651 5.385 -13.550 1.00 90.38 88 CYS A C 1
ATOM 665 O O . CYS A 1 88 ? 12.882 6.171 -14.469 1.00 90.38 88 CYS A O 1
ATOM 667 N N . VAL A 1 89 ? 13.633 4.899 -12.783 1.00 92.81 89 VAL A N 1
ATOM 668 C CA . VAL A 1 89 ? 15.045 5.273 -12.986 1.00 92.81 89 VAL A CA 1
ATOM 669 C C . VAL A 1 89 ? 15.554 4.787 -14.350 1.00 92.81 89 VAL A C 1
ATOM 671 O O . VAL A 1 89 ? 16.262 5.526 -15.042 1.00 92.81 89 VAL A O 1
ATOM 674 N N . SER A 1 90 ? 15.155 3.585 -14.778 1.00 93.25 90 SER A N 1
ATOM 675 C CA . SER A 1 90 ? 15.463 3.062 -16.119 1.00 93.25 90 SER A CA 1
ATOM 676 C C . SER A 1 90 ? 14.864 3.936 -17.226 1.00 93.25 90 SER A C 1
ATOM 678 O O . SER A 1 90 ? 15.563 4.292 -18.176 1.00 93.25 90 SER A O 1
ATOM 680 N N . LEU A 1 91 ? 13.599 4.342 -17.078 1.00 94.06 91 LEU A N 1
ATOM 681 C CA . LEU A 1 91 ? 12.890 5.201 -18.027 1.00 94.06 91 LEU A CA 1
ATOM 682 C C . LEU A 1 91 ? 13.552 6.577 -18.155 1.00 94.06 91 LEU A C 1
ATOM 684 O O . LEU A 1 91 ? 13.813 7.023 -19.270 1.00 94.06 91 LEU A O 1
ATOM 688 N N . VAL A 1 92 ? 13.868 7.234 -17.035 1.00 94.19 92 VAL A N 1
ATOM 689 C CA . VAL A 1 92 ? 14.538 8.547 -17.038 1.00 94.19 92 VAL A CA 1
ATOM 690 C C . VAL A 1 92 ? 15.919 8.450 -17.682 1.00 94.19 92 VAL A C 1
ATOM 692 O O . VAL A 1 92 ? 16.277 9.294 -18.503 1.00 94.19 92 VAL A O 1
ATOM 695 N N . SER A 1 93 ? 16.678 7.398 -17.367 1.00 93.94 93 SER A N 1
ATOM 696 C CA . SER A 1 93 ? 18.001 7.171 -17.960 1.00 93.94 93 SER A CA 1
ATOM 697 C C . SER A 1 93 ? 17.916 6.981 -19.475 1.00 93.94 93 SER A C 1
ATOM 699 O O . SER A 1 93 ? 18.711 7.556 -20.222 1.00 93.94 93 SER A O 1
ATOM 701 N N . LEU A 1 94 ? 16.929 6.207 -19.937 1.00 94.44 94 LEU A N 1
ATOM 702 C CA . LEU A 1 94 ? 16.681 5.981 -21.357 1.00 94.44 94 LEU A CA 1
ATOM 703 C C . LEU A 1 94 ? 16.218 7.260 -22.065 1.00 94.44 94 LEU A C 1
ATOM 705 O O . LEU A 1 94 ? 16.709 7.555 -23.151 1.00 94.44 94 LEU A O 1
ATOM 709 N N . ALA A 1 95 ? 15.332 8.047 -21.449 1.00 94.81 95 ALA A N 1
ATOM 710 C CA . ALA A 1 95 ? 14.859 9.322 -21.989 1.00 94.81 95 ALA A CA 1
ATOM 711 C C . ALA A 1 95 ? 15.986 10.357 -22.105 1.00 94.81 95 ALA A C 1
ATOM 713 O O . ALA A 1 95 ? 16.059 11.081 -23.104 1.00 94.81 95 ALA A O 1
ATOM 714 N N . TYR A 1 96 ? 16.880 10.395 -21.112 1.00 94.62 96 TYR A N 1
ATOM 715 C CA . TYR A 1 96 ? 18.062 11.251 -21.112 1.00 94.62 96 TYR A CA 1
ATOM 716 C C . TYR A 1 96 ? 19.023 10.868 -22.238 1.00 94.62 96 TYR A C 1
ATOM 718 O O . TYR A 1 96 ? 19.386 11.722 -23.038 1.00 94.62 96 TYR A O 1
ATOM 726 N N . TRP A 1 97 ? 19.358 9.581 -22.372 1.00 94.75 97 TRP A N 1
ATOM 727 C CA . TRP A 1 97 ? 20.196 9.104 -23.474 1.00 94.75 97 TRP A CA 1
ATOM 728 C C . TRP A 1 97 ? 19.550 9.342 -24.848 1.00 94.75 97 TRP A C 1
ATOM 730 O O . TRP A 1 97 ? 20.214 9.763 -25.794 1.00 94.75 97 TRP A O 1
ATOM 740 N N . ALA A 1 98 ? 18.237 9.119 -24.965 1.00 93.31 98 ALA A N 1
ATOM 741 C CA . ALA A 1 98 ? 17.509 9.309 -26.214 1.00 93.31 98 ALA A CA 1
ATOM 742 C C . ALA A 1 98 ? 17.520 10.768 -26.688 1.00 93.31 98 ALA A C 1
ATOM 744 O O . ALA A 1 98 ? 17.400 10.999 -27.888 1.00 93.31 98 ALA A O 1
ATOM 745 N N . LYS A 1 99 ? 17.700 11.747 -25.791 1.00 93.81 99 LYS A N 1
ATOM 746 C CA . LYS A 1 99 ? 17.779 13.177 -26.136 1.00 93.81 99 LYS A CA 1
ATOM 747 C C . LYS A 1 99 ? 18.896 13.470 -27.135 1.00 93.81 99 LYS A C 1
ATOM 749 O O . LYS A 1 99 ? 18.691 14.280 -28.039 1.00 93.81 99 LYS A O 1
ATOM 754 N N . ASP A 1 100 ? 20.029 12.788 -26.987 1.00 91.00 100 ASP A N 1
ATOM 755 C CA . ASP A 1 100 ? 21.211 12.974 -27.832 1.00 91.00 100 ASP A CA 1
ATOM 756 C C . ASP A 1 100 ? 21.076 12.266 -29.190 1.00 91.00 100 ASP A C 1
ATOM 758 O O . ASP A 1 100 ? 21.772 12.608 -30.143 1.00 91.00 100 ASP A O 1
ATOM 762 N N . VAL A 1 101 ? 20.157 11.301 -29.303 1.00 90.94 101 VAL A N 1
ATOM 763 C CA . VAL A 1 101 ? 19.904 10.536 -30.536 1.00 90.94 101 VAL A CA 1
ATOM 764 C C . VAL A 1 101 ? 18.725 11.108 -31.322 1.00 90.94 101 VAL A C 1
ATOM 766 O O . VAL A 1 101 ? 18.801 11.283 -32.534 1.00 90.94 101 VAL A O 1
ATOM 769 N N . SER A 1 102 ? 17.610 11.382 -30.645 1.00 94.38 102 SER A N 1
ATOM 770 C CA . SER A 1 102 ? 16.386 11.916 -31.233 1.00 94.38 102 SER A CA 1
ATOM 771 C C . SER A 1 102 ? 15.546 12.635 -30.180 1.00 94.38 102 SER A C 1
ATOM 773 O O . SER A 1 102 ? 15.007 12.029 -29.250 1.00 94.38 102 SER A O 1
ATOM 775 N N . LYS A 1 103 ? 15.338 13.941 -30.386 1.00 93.31 103 LYS A N 1
ATOM 776 C CA . LYS A 1 103 ? 14.449 14.751 -29.538 1.00 93.31 103 LYS A CA 1
ATOM 777 C C . LYS A 1 103 ? 13.024 14.191 -29.498 1.00 93.31 103 LYS A C 1
ATOM 779 O O . LYS A 1 103 ? 12.396 14.233 -28.447 1.00 93.31 103 LYS A O 1
ATOM 784 N N . ALA A 1 104 ? 12.540 13.631 -30.610 1.00 93.62 104 ALA A N 1
ATOM 785 C CA . ALA A 1 104 ? 11.221 13.006 -30.678 1.00 93.62 104 ALA A CA 1
ATOM 786 C C . ALA A 1 104 ? 11.142 11.733 -29.819 1.00 93.62 104 ALA A C 1
ATOM 788 O O . ALA A 1 104 ? 10.166 11.547 -29.098 1.00 93.62 104 ALA A O 1
ATOM 789 N N . ALA A 1 105 ? 12.184 10.892 -29.832 1.00 91.00 105 ALA A N 1
ATOM 790 C CA . ALA A 1 105 ? 12.235 9.690 -28.996 1.00 91.00 105 ALA A CA 1
ATOM 791 C C . ALA A 1 105 ? 12.297 10.036 -27.500 1.00 91.00 105 ALA A C 1
ATOM 793 O O . ALA A 1 105 ? 11.582 9.445 -26.694 1.00 91.00 105 ALA A O 1
ATOM 794 N N . SER A 1 106 ? 13.102 11.038 -27.135 1.00 94.19 106 SER A N 1
ATOM 795 C CA . SER A 1 106 ? 13.155 11.557 -25.764 1.00 94.19 106 SER A CA 1
ATOM 796 C C . SER A 1 106 ? 11.802 12.125 -25.321 1.00 94.19 106 SER A C 1
ATOM 798 O O . SER A 1 106 ? 11.310 11.770 -24.253 1.00 94.19 106 SER A O 1
ATOM 800 N N . ALA A 1 107 ? 11.146 12.925 -26.170 1.00 94.38 107 ALA A N 1
ATOM 801 C CA . ALA A 1 107 ? 9.819 13.469 -25.889 1.00 94.38 107 ALA A CA 1
ATOM 802 C C . ALA A 1 107 ? 8.760 12.369 -25.704 1.00 94.38 107 ALA A C 1
ATOM 804 O O . ALA A 1 107 ? 7.956 12.455 -24.779 1.00 94.38 107 ALA A O 1
ATOM 805 N N . ALA A 1 108 ? 8.785 11.314 -26.526 1.00 92.31 108 ALA A N 1
ATOM 806 C CA . ALA A 1 108 ? 7.880 10.176 -26.385 1.00 92.31 108 ALA A CA 1
ATOM 807 C C . ALA A 1 108 ? 8.074 9.445 -25.044 1.00 92.31 108 ALA A C 1
ATOM 809 O O . ALA A 1 108 ? 7.097 9.161 -24.354 1.00 92.31 108 ALA A O 1
ATOM 810 N N . LEU A 1 109 ? 9.322 9.198 -24.631 1.00 93.12 109 LEU A N 1
ATOM 811 C CA . LEU A 1 109 ? 9.636 8.567 -23.341 1.00 93.12 109 LEU A CA 1
ATOM 812 C C . LEU A 1 109 ? 9.243 9.450 -22.148 1.00 93.12 109 LEU A C 1
ATOM 814 O O . LEU A 1 109 ? 8.699 8.948 -21.165 1.00 93.12 109 LEU A O 1
ATOM 818 N N . CYS A 1 110 ? 9.445 10.766 -22.245 1.00 93.44 110 CYS A N 1
ATOM 819 C CA . CYS A 1 110 ? 8.920 11.717 -21.263 1.00 93.44 110 CYS A CA 1
ATOM 820 C C . CYS A 1 110 ? 7.385 11.683 -21.207 1.00 93.44 110 CYS A C 1
ATOM 822 O O . CYS A 1 110 ? 6.817 11.754 -20.120 1.00 93.44 110 CYS A O 1
ATOM 824 N N . GLY A 1 111 ? 6.716 11.518 -22.353 1.00 91.06 111 GLY A N 1
ATOM 825 C CA . GLY A 1 111 ? 5.270 11.313 -22.435 1.00 91.06 111 GLY A CA 1
ATOM 826 C C . GLY A 1 111 ? 4.810 10.058 -21.688 1.00 91.06 111 GLY A C 1
ATOM 827 O O . GLY A 1 111 ? 3.860 10.129 -20.914 1.00 91.06 111 GLY A O 1
ATOM 828 N N . VAL A 1 112 ? 5.527 8.937 -21.832 1.00 88.75 112 VAL A N 1
ATOM 829 C CA . VAL A 1 112 ? 5.281 7.718 -21.034 1.00 88.75 112 VAL A CA 1
ATOM 830 C C . VAL A 1 112 ? 5.439 8.005 -19.539 1.00 88.75 112 VAL A C 1
ATOM 832 O O . VAL A 1 112 ? 4.582 7.619 -18.749 1.00 88.75 112 VAL A O 1
ATOM 835 N N . GLY A 1 113 ? 6.485 8.735 -19.142 1.00 89.62 113 GLY A N 1
ATOM 836 C CA . GLY A 1 113 ? 6.685 9.142 -17.747 1.00 89.62 113 GLY A CA 1
ATOM 837 C C . GLY A 1 113 ? 5.535 9.996 -17.204 1.00 89.62 113 GLY A C 1
ATOM 838 O O . GLY A 1 113 ? 5.047 9.745 -16.104 1.00 89.62 113 GLY A O 1
ATOM 839 N N . ALA A 1 114 ? 5.049 10.957 -17.991 1.00 89.44 114 ALA A N 1
ATOM 840 C CA . ALA A 1 114 ? 3.905 11.790 -17.627 1.00 89.44 114 ALA A CA 1
ATOM 841 C C . ALA A 1 114 ? 2.612 10.971 -17.477 1.00 89.44 114 ALA A C 1
ATOM 843 O O . ALA A 1 114 ? 1.856 11.196 -16.533 1.00 89.44 114 ALA A O 1
ATOM 844 N N . LEU A 1 115 ? 2.379 9.989 -18.357 1.00 85.31 115 LEU A N 1
ATOM 845 C CA . LEU A 1 115 ? 1.245 9.067 -18.248 1.00 85.31 115 LEU A CA 1
ATOM 846 C C . LEU A 1 115 ? 1.317 8.227 -16.968 1.00 85.31 115 LEU A C 1
ATOM 848 O O . LEU A 1 115 ? 0.311 8.098 -16.278 1.00 85.31 115 LEU A O 1
ATOM 852 N N . LEU A 1 116 ? 2.497 7.711 -16.610 1.00 84.00 116 LEU A N 1
ATOM 853 C CA . LEU A 1 116 ? 2.682 6.965 -15.361 1.00 84.00 116 LEU A CA 1
ATOM 854 C C . LEU A 1 116 ? 2.395 7.837 -14.133 1.00 84.00 116 LEU A C 1
ATOM 856 O O . LEU A 1 116 ? 1.684 7.403 -13.230 1.00 84.00 116 LEU A O 1
ATOM 860 N N . ILE A 1 117 ? 2.893 9.078 -14.111 1.00 86.12 117 ILE A N 1
ATOM 861 C CA . ILE A 1 117 ? 2.592 10.035 -13.035 1.00 86.12 117 ILE A CA 1
ATOM 862 C C . ILE A 1 117 ? 1.086 10.289 -12.953 1.00 86.12 117 ILE A C 1
ATOM 864 O O . ILE A 1 117 ? 0.531 10.284 -11.856 1.00 86.12 117 ILE A O 1
ATOM 868 N N . LEU A 1 118 ? 0.412 10.470 -14.091 1.00 85.69 118 LEU A N 1
ATOM 869 C CA . LEU A 1 118 ? -1.035 10.655 -14.120 1.00 85.69 118 LEU A CA 1
ATOM 870 C C . LEU A 1 118 ? -1.762 9.444 -13.521 1.00 85.69 118 LEU A C 1
ATOM 872 O O . LEU A 1 118 ? -2.652 9.640 -12.698 1.00 85.69 118 LEU A O 1
ATOM 876 N N . CYS A 1 119 ? -1.346 8.215 -13.849 1.00 81.94 119 CYS A N 1
ATOM 877 C CA . CYS A 1 119 ? -1.885 7.005 -13.222 1.00 81.94 119 CYS A CA 1
ATOM 878 C C . CYS A 1 119 ? -1.726 7.043 -11.692 1.00 81.94 119 CYS A C 1
ATOM 880 O O . CYS A 1 119 ? -2.712 6.864 -10.978 1.00 81.94 119 CYS A O 1
ATOM 882 N N . PHE A 1 120 ? -0.534 7.371 -11.181 1.00 81.31 120 PHE A N 1
ATOM 883 C CA . PHE A 1 120 ? -0.302 7.501 -9.736 1.00 81.31 120 PHE A CA 1
ATOM 884 C C . PHE A 1 120 ? -1.183 8.571 -9.086 1.00 81.31 120 PHE A C 1
ATOM 886 O O . PHE A 1 120 ? -1.742 8.338 -8.018 1.00 81.31 120 PHE A O 1
ATOM 893 N N . VAL A 1 121 ? -1.342 9.731 -9.727 1.00 85.88 121 VAL A N 1
ATOM 894 C CA . VAL A 1 121 ? -2.201 10.812 -9.221 1.00 85.88 121 VAL A CA 1
ATOM 895 C C . VAL A 1 121 ? -3.667 10.376 -9.190 1.00 85.88 121 VAL A C 1
ATOM 897 O O . VAL A 1 121 ? -4.361 10.669 -8.221 1.00 85.88 121 VAL A O 1
ATOM 900 N N . THR A 1 122 ? -4.141 9.643 -10.202 1.00 82.38 122 THR A N 1
ATOM 901 C CA . THR A 1 122 ? -5.526 9.138 -10.224 1.00 82.38 122 THR A CA 1
ATOM 902 C C . THR A 1 122 ? -5.796 8.056 -9.180 1.00 82.38 122 THR A C 1
ATOM 904 O O . THR A 1 122 ? -6.933 7.914 -8.736 1.00 82.38 122 THR A O 1
ATOM 907 N N . GLU A 1 123 ? -4.769 7.312 -8.766 1.00 79.81 123 GLU A N 1
ATOM 908 C CA . GLU A 1 123 ? -4.876 6.287 -7.721 1.00 79.81 123 GLU A CA 1
ATOM 909 C C . GLU A 1 123 ? -4.580 6.828 -6.313 1.00 79.81 123 GLU A C 1
ATOM 911 O O . GLU A 1 123 ? -4.783 6.121 -5.324 1.00 79.81 123 GLU A O 1
ATOM 916 N N . PHE A 1 124 ? -4.141 8.084 -6.193 1.00 82.25 124 PHE A N 1
ATOM 917 C CA . PHE A 1 124 ? -3.804 8.694 -4.913 1.00 82.25 124 PHE A CA 1
ATOM 918 C C . PHE A 1 124 ? -5.056 8.884 -4.045 1.00 82.25 124 PHE A C 1
ATOM 920 O O . PHE A 1 124 ? -5.810 9.849 -4.182 1.00 82.25 124 PHE A O 1
ATOM 927 N N . ASN A 1 125 ? -5.271 7.947 -3.121 1.00 78.69 125 ASN A N 1
ATOM 928 C CA . ASN A 1 125 ? -6.395 7.949 -2.197 1.00 78.69 125 ASN A CA 1
ATOM 929 C C . ASN A 1 125 ? -5.903 8.051 -0.748 1.00 78.69 125 ASN A C 1
ATOM 931 O O . ASN A 1 125 ? -5.308 7.123 -0.211 1.00 78.69 125 ASN A O 1
ATOM 935 N N . VAL A 1 126 ? -6.191 9.180 -0.097 1.00 78.75 126 VAL A N 1
ATOM 936 C CA . VAL A 1 126 ? -5.832 9.420 1.314 1.00 78.75 126 VAL A CA 1
ATOM 937 C C . VAL A 1 126 ? -6.831 8.824 2.309 1.00 78.75 126 VAL A C 1
ATOM 939 O O . VAL A 1 126 ? -6.594 8.860 3.512 1.00 78.75 126 VAL A O 1
ATOM 942 N N . ARG A 1 127 ? -7.976 8.322 1.829 1.00 68.69 127 ARG A N 1
ATOM 943 C CA . ARG A 1 127 ? -9.066 7.831 2.679 1.00 68.69 127 ARG A CA 1
ATOM 944 C C . ARG A 1 127 ? -8.920 6.355 3.028 1.00 68.69 127 ARG A C 1
ATOM 946 O O . ARG A 1 127 ? -9.355 5.966 4.104 1.00 68.69 127 ARG A O 1
ATOM 953 N N . LYS A 1 128 ? -8.364 5.542 2.129 1.00 71.62 128 LYS A N 1
ATOM 954 C CA . LYS A 1 128 ? -8.202 4.103 2.348 1.00 71.62 128 LYS A CA 1
ATOM 955 C C . LYS A 1 128 ? -6.942 3.571 1.687 1.00 71.62 128 LYS A C 1
ATOM 957 O O . LYS A 1 128 ? -6.575 4.014 0.601 1.00 71.62 128 LYS A O 1
ATOM 962 N N . PHE A 1 129 ? -6.333 2.581 2.326 1.00 73.44 129 PHE A N 1
ATOM 963 C CA . PHE A 1 129 ? -5.268 1.792 1.728 1.00 73.44 129 PHE A CA 1
ATOM 964 C C . PHE A 1 129 ? -5.860 0.509 1.143 1.00 73.44 129 PHE A C 1
ATOM 966 O O . PHE A 1 129 ? -6.674 -0.136 1.795 1.00 73.44 129 PHE A O 1
ATOM 973 N N . TRP A 1 130 ? -5.457 0.129 -0.072 1.00 71.31 130 TRP A N 1
ATOM 974 C CA . TRP A 1 130 ? -6.041 -1.014 -0.790 1.00 71.31 130 TRP A CA 1
ATOM 975 C C . TRP A 1 130 ? -6.027 -2.314 0.031 1.00 71.31 130 TRP A C 1
ATOM 977 O O . TRP A 1 130 ? -7.038 -2.996 0.138 1.00 71.31 130 TRP A O 1
ATOM 987 N N . VAL A 1 131 ? -4.895 -2.622 0.668 1.00 75.75 131 VAL A N 1
ATOM 988 C CA . VAL A 1 131 ? -4.716 -3.856 1.457 1.00 75.75 131 VAL A CA 1
ATOM 989 C C . VAL A 1 131 ? -5.415 -3.789 2.821 1.00 75.75 131 VAL A C 1
ATOM 991 O O . VAL A 1 131 ? -5.690 -4.819 3.433 1.00 75.75 131 VAL A O 1
ATOM 994 N N . TRP A 1 132 ? -5.712 -2.586 3.309 1.00 80.88 132 TRP A N 1
ATOM 995 C CA . TRP A 1 132 ? -6.249 -2.357 4.650 1.00 80.88 132 TRP A CA 1
ATOM 996 C C . TRP A 1 132 ? -7.618 -1.685 4.618 1.00 80.88 132 TRP A C 1
ATOM 998 O O . TRP A 1 132 ? -7.983 -0.982 5.545 1.00 80.88 132 TRP A O 1
ATOM 1008 N N . GLU A 1 133 ? -8.424 -1.921 3.579 1.00 85.06 133 GLU A N 1
ATOM 1009 C CA . GLU A 1 133 ? -9.761 -1.315 3.475 1.00 85.06 133 GLU A CA 1
ATOM 1010 C C . GLU A 1 133 ? -10.663 -1.632 4.682 1.00 85.06 133 GLU A C 1
ATOM 1012 O O . GLU A 1 133 ? -11.556 -0.853 5.009 1.00 85.06 133 GLU A O 1
ATOM 1017 N N . TYR A 1 134 ? -10.380 -2.722 5.398 1.00 85.50 134 TYR A N 1
ATOM 1018 C CA . TYR A 1 134 ? -11.082 -3.107 6.617 1.00 85.50 134 TYR A CA 1
ATOM 1019 C C . TYR A 1 134 ? -10.967 -2.084 7.772 1.00 85.50 134 TYR A C 1
ATOM 1021 O O . TYR A 1 134 ? -11.779 -2.128 8.694 1.00 85.50 134 TYR A O 1
ATOM 1029 N N . ASP A 1 135 ? -9.994 -1.164 7.759 1.00 88.25 135 ASP A N 1
ATOM 1030 C CA . ASP A 1 135 ? -9.810 -0.144 8.808 1.00 88.25 135 ASP A CA 1
ATOM 1031 C C . ASP A 1 135 ? -10.396 1.236 8.449 1.00 88.25 135 ASP A C 1
ATOM 1033 O O . ASP A 1 135 ? -10.342 2.176 9.249 1.00 88.25 135 ASP A O 1
ATOM 1037 N N . ALA A 1 136 ? -11.008 1.361 7.266 1.00 89.69 136 ALA A N 1
ATOM 1038 C CA . ALA A 1 136 ? -11.434 2.647 6.718 1.00 89.69 136 ALA A CA 1
ATOM 1039 C C . ALA A 1 136 ? -12.440 3.399 7.613 1.00 89.69 136 ALA A C 1
ATOM 1041 O O . ALA A 1 136 ? -12.455 4.634 7.633 1.00 89.69 136 ALA A O 1
ATOM 1042 N N . ASP A 1 137 ? -13.265 2.671 8.373 1.00 92.75 137 ASP A N 1
ATOM 1043 C CA . ASP A 1 137 ? -14.290 3.237 9.255 1.00 92.75 137 ASP A CA 1
ATOM 1044 C C . ASP A 1 137 ? -13.863 3.312 10.737 1.00 92.75 137 ASP A C 1
ATOM 1046 O O . ASP A 1 137 ? -14.630 3.790 11.580 1.00 92.75 137 ASP A O 1
ATOM 1050 N N . THR A 1 138 ? -12.620 2.937 11.075 1.00 93.50 138 THR A N 1
ATOM 1051 C CA . THR A 1 138 ? -12.104 2.954 12.458 1.00 93.50 138 THR A CA 1
ATOM 1052 C C . THR A 1 138 ? -12.223 4.335 13.101 1.00 93.50 138 THR A C 1
ATOM 1054 O O . THR A 1 138 ? -12.593 4.445 14.268 1.00 93.50 138 THR A O 1
ATOM 1057 N N . ARG A 1 139 ? -11.976 5.419 12.350 1.00 93.88 139 ARG A N 1
ATOM 1058 C CA . ARG A 1 139 ? -12.135 6.792 12.868 1.00 93.88 139 ARG A CA 1
ATOM 1059 C C . ARG A 1 139 ? -13.542 7.046 13.396 1.00 93.88 139 ARG A C 1
ATOM 1061 O O . ARG A 1 139 ? -13.713 7.677 14.438 1.00 93.88 139 ARG A O 1
ATOM 1068 N N . THR A 1 140 ? -14.537 6.606 12.634 1.00 94.81 140 THR A N 1
ATOM 1069 C CA . THR A 1 140 ? -15.948 6.802 12.955 1.00 94.81 140 THR A CA 1
ATOM 1070 C C . THR A 1 140 ? -16.315 5.985 14.180 1.00 94.81 140 THR A C 1
ATOM 1072 O O . THR A 1 140 ? -16.917 6.532 15.096 1.00 94.81 140 THR A O 1
ATOM 1075 N N . ILE A 1 141 ? -15.871 4.727 14.241 1.00 95.38 141 ILE A N 1
ATOM 1076 C CA . ILE A 1 141 ? -16.057 3.847 15.401 1.00 95.38 141 ILE A CA 1
ATOM 1077 C C . ILE A 1 141 ? -15.443 4.472 16.661 1.00 95.38 141 ILE A C 1
ATOM 1079 O O . ILE A 1 141 ? -16.127 4.640 17.668 1.00 95.38 141 ILE A O 1
ATOM 1083 N N . ALA A 1 142 ? -14.180 4.893 16.590 1.00 95.56 142 ALA A N 1
ATOM 1084 C CA . ALA A 1 142 ? -13.460 5.517 17.695 1.00 95.56 142 ALA A CA 1
ATOM 1085 C C . ALA A 1 142 ? -14.175 6.782 18.211 1.00 95.56 142 ALA A C 1
ATOM 1087 O O . ALA A 1 142 ? -14.384 6.945 19.414 1.00 95.56 142 ALA A O 1
ATOM 1088 N N . ASN A 1 143 ? -14.610 7.656 17.300 1.00 95.25 143 ASN A N 1
ATOM 1089 C CA . ASN A 1 143 ? -15.366 8.859 17.650 1.00 95.25 143 ASN A CA 1
ATOM 1090 C C . ASN A 1 143 ? -16.765 8.545 18.194 1.00 95.25 143 ASN A C 1
ATOM 1092 O O . ASN A 1 143 ? -17.240 9.263 19.071 1.00 95.25 143 ASN A O 1
ATOM 1096 N N . TYR A 1 144 ? -17.421 7.493 17.698 1.00 95.19 144 TYR A N 1
ATOM 1097 C CA . TYR A 1 144 ? -18.722 7.065 18.202 1.00 95.19 144 TYR A CA 1
ATOM 1098 C C . TYR A 1 144 ? -18.614 6.652 19.669 1.00 95.19 144 TYR A C 1
ATOM 1100 O O . TYR A 1 144 ? -19.403 7.126 20.484 1.00 95.19 144 TYR A O 1
ATOM 1108 N N . ILE A 1 145 ? -17.607 5.842 20.018 1.00 94.12 145 ILE A N 1
ATOM 1109 C CA . ILE A 1 145 ? -17.343 5.436 21.406 1.00 94.12 145 ILE A CA 1
ATOM 1110 C C . ILE A 1 145 ? -17.061 6.668 22.275 1.00 94.12 145 ILE A C 1
ATOM 1112 O O . ILE A 1 145 ? -17.616 6.795 23.361 1.00 94.12 145 ILE A O 1
ATOM 1116 N N . ALA A 1 146 ? -16.258 7.619 21.791 1.00 93.44 146 ALA A N 1
ATOM 1117 C CA . ALA A 1 146 ? -15.979 8.854 22.525 1.00 93.44 146 ALA A CA 1
ATOM 1118 C C . ALA A 1 146 ? -17.218 9.739 22.741 1.00 93.44 146 ALA A C 1
ATOM 1120 O O . ALA A 1 146 ? -17.342 10.355 23.798 1.00 93.44 146 ALA A O 1
ATOM 1121 N N . GLY A 1 147 ? -18.131 9.795 21.767 1.00 92.50 147 GLY A N 1
ATOM 1122 C CA . GLY A 1 147 ? -19.368 10.576 21.850 1.00 92.50 147 GLY A CA 1
ATOM 1123 C C . GLY A 1 147 ? -20.466 9.941 22.707 1.00 92.50 147 GLY A C 1
ATOM 1124 O O . GLY A 1 147 ? -21.315 10.666 23.213 1.00 92.50 147 GLY A O 1
ATOM 1125 N N . HIS A 1 148 ? -20.437 8.618 22.888 1.00 90.44 148 HIS A N 1
ATOM 1126 C CA . HIS A 1 148 ? -21.457 7.855 23.623 1.00 90.44 148 HIS A CA 1
ATOM 1127 C C . HIS A 1 148 ? -20.918 7.203 24.900 1.00 90.44 148 HIS A C 1
ATOM 1129 O O . HIS A 1 148 ? -21.557 6.309 25.452 1.00 90.44 148 HIS A O 1
ATOM 1135 N N . ARG A 1 149 ? -19.738 7.617 25.371 1.00 87.50 149 ARG A N 1
ATOM 1136 C CA . ARG A 1 149 ? -19.206 7.129 26.643 1.00 87.50 149 ARG A CA 1
ATOM 1137 C C . ARG A 1 149 ? -20.113 7.569 27.791 1.00 87.50 149 ARG A C 1
ATOM 1139 O O . ARG A 1 149 ? -20.581 8.708 27.813 1.00 87.50 149 ARG A O 1
ATOM 1146 N N . ASP A 1 150 ? -20.277 6.694 28.774 1.00 84.50 150 ASP A N 1
ATOM 1147 C CA . ASP A 1 150 ? -20.849 7.072 30.060 1.00 84.50 150 ASP A CA 1
ATOM 1148 C C . ASP A 1 150 ? -19.889 8.057 30.761 1.00 84.50 150 ASP A C 1
ATOM 1150 O O . ASP A 1 150 ? -18.732 7.699 31.004 1.00 84.50 150 ASP A O 1
ATOM 1154 N N . PRO A 1 151 ? -20.315 9.295 31.085 1.00 81.81 151 PRO A N 1
ATOM 1155 C CA . PRO A 1 151 ? -19.476 10.264 31.789 1.00 81.81 151 PRO A CA 1
ATOM 1156 C C . PRO A 1 151 ? -19.025 9.798 33.178 1.00 81.81 151 PRO A C 1
ATOM 1158 O O . PRO A 1 151 ? -18.066 10.348 33.715 1.00 81.81 151 PRO A O 1
ATOM 1161 N N . THR A 1 152 ? -19.729 8.829 33.768 1.00 82.56 152 THR A N 1
ATOM 1162 C CA . THR A 1 152 ? -19.442 8.276 35.096 1.00 82.56 152 THR A CA 1
ATOM 1163 C C . THR A 1 152 ? -18.464 7.102 35.057 1.00 82.56 152 THR A C 1
ATOM 1165 O O . THR A 1 152 ? -17.883 6.752 36.086 1.00 82.56 152 THR A O 1
ATOM 1168 N N . ALA A 1 153 ? -18.228 6.512 33.880 1.00 83.69 153 ALA A N 1
ATOM 1169 C CA . ALA A 1 153 ? -17.271 5.429 33.723 1.00 83.69 153 ALA A CA 1
ATOM 1170 C C . ALA A 1 153 ? -15.836 5.974 33.705 1.00 83.69 153 ALA A C 1
ATOM 1172 O O . ALA A 1 153 ? -15.444 6.720 32.807 1.00 83.69 153 ALA A O 1
ATOM 1173 N N . ASN A 1 154 ? -15.022 5.547 34.675 1.00 83.19 154 ASN A N 1
ATOM 1174 C CA . ASN A 1 154 ? -13.598 5.898 34.726 1.00 83.19 154 ASN A CA 1
ATOM 1175 C C . ASN A 1 154 ? -12.812 5.307 33.544 1.00 83.19 154 ASN A C 1
ATOM 1177 O O . ASN A 1 154 ? -11.870 5.933 33.058 1.00 83.19 154 ASN A O 1
ATOM 1181 N N . THR A 1 155 ? -13.220 4.122 33.077 1.00 90.88 155 THR A N 1
ATOM 1182 C CA . THR A 1 155 ? -12.572 3.409 31.977 1.00 90.88 155 THR A CA 1
ATOM 1183 C C . THR A 1 155 ? -13.607 2.715 31.095 1.00 90.88 155 THR A C 1
ATOM 1185 O O . THR A 1 155 ? -14.498 2.038 31.601 1.00 90.88 155 THR A O 1
ATOM 1188 N N . VAL A 1 156 ? -13.456 2.836 29.776 1.00 92.25 156 VAL A N 1
ATOM 1189 C CA . VAL A 1 156 ? -14.226 2.111 28.760 1.00 92.25 156 VAL A CA 1
ATOM 1190 C C . VAL A 1 156 ? -13.328 1.051 28.137 1.00 92.25 156 VAL A C 1
ATOM 1192 O O . VAL A 1 156 ? -12.329 1.383 27.495 1.00 92.25 156 VAL A O 1
ATOM 1195 N N . GLN A 1 157 ? -13.691 -0.218 28.313 1.00 93.50 157 GLN A N 1
ATOM 1196 C CA . GLN A 1 157 ? -12.981 -1.334 27.693 1.00 93.50 157 GLN A CA 1
ATOM 1197 C C . GLN A 1 157 ? -13.577 -1.633 26.319 1.00 93.50 157 GLN A C 1
ATOM 1199 O O . GLN A 1 157 ? -14.782 -1.859 26.182 1.00 93.50 157 GLN A O 1
ATOM 1204 N N . VAL A 1 158 ? -12.720 -1.627 25.304 1.00 93.88 158 VAL A N 1
ATOM 1205 C CA . VAL A 1 158 ? -13.065 -1.883 23.910 1.00 93.88 158 VAL A CA 1
ATOM 1206 C C . VAL A 1 158 ? -12.374 -3.168 23.475 1.00 93.88 158 VAL A C 1
ATOM 1208 O O . VAL A 1 158 ? -11.156 -3.196 23.298 1.00 93.88 158 VAL A O 1
ATOM 1211 N N . GLY A 1 159 ? -13.154 -4.230 23.301 1.00 94.06 159 GLY A N 1
ATOM 1212 C CA . GLY A 1 159 ? -12.689 -5.468 22.681 1.00 94.06 159 GLY A CA 1
ATOM 1213 C C . GLY A 1 159 ? -12.948 -5.475 21.180 1.00 94.06 159 GLY A C 1
ATOM 1214 O O . GLY A 1 159 ? -13.569 -4.559 20.631 1.00 94.06 159 GLY A O 1
ATOM 1215 N N . GLY A 1 160 ? -12.509 -6.529 20.495 1.00 92.00 160 GLY A N 1
ATOM 1216 C CA . GLY A 1 160 ? -12.870 -6.708 19.097 1.00 92.00 160 GLY A CA 1
ATOM 1217 C C . GLY A 1 160 ? -11.868 -7.482 18.261 1.00 92.00 160 GLY A C 1
ATOM 1218 O O . GLY A 1 160 ? -11.028 -8.219 18.773 1.00 92.00 160 GLY A O 1
ATOM 1219 N N . SER A 1 161 ? -11.991 -7.325 16.948 1.00 93.19 161 SER A N 1
ATOM 1220 C CA . SER A 1 161 ? -11.109 -7.963 15.977 1.00 93.19 161 SER A CA 1
ATOM 1221 C C . SER A 1 161 ? -9.702 -7.383 16.085 1.00 93.19 161 SER A C 1
ATOM 1223 O O . SER A 1 161 ? -9.508 -6.172 15.950 1.00 93.19 161 SER A O 1
ATOM 1225 N N . TRP A 1 162 ? -8.707 -8.254 16.265 1.00 90.44 162 TRP A N 1
ATOM 1226 C CA . TRP A 1 162 ? -7.307 -7.861 16.459 1.00 90.44 162 TRP A CA 1
ATOM 1227 C C . TRP A 1 162 ? -6.760 -6.984 15.318 1.00 90.44 162 TRP A C 1
ATOM 1229 O O . TRP A 1 162 ? -5.879 -6.153 15.526 1.00 90.44 162 TRP A O 1
ATOM 1239 N N . GLN A 1 163 ? -7.299 -7.131 14.104 1.00 91.25 1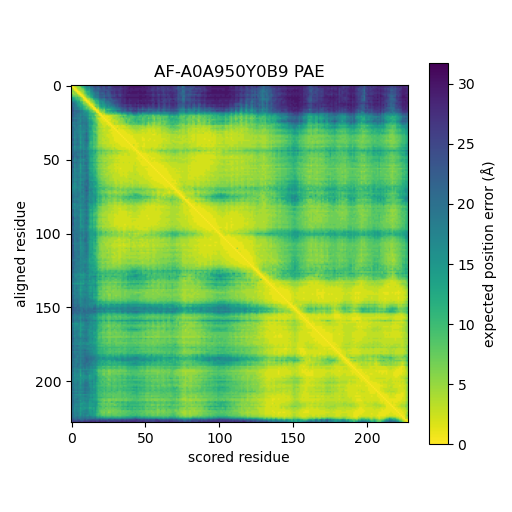63 GLN A N 1
ATOM 1240 C CA . GLN A 1 163 ? -6.916 -6.336 12.937 1.00 91.25 163 GLN A CA 1
ATOM 1241 C C . GLN A 1 163 ? -7.239 -4.842 13.101 1.00 91.25 163 GLN A C 1
ATOM 1243 O O . GLN A 1 163 ? -6.557 -4.007 12.509 1.00 91.25 163 GLN A O 1
ATOM 1248 N N . LEU A 1 164 ? -8.262 -4.493 13.890 1.00 92.56 164 LEU A N 1
ATOM 1249 C CA . LEU A 1 164 ? -8.667 -3.106 14.138 1.00 92.56 164 LEU A CA 1
ATOM 1250 C C . LEU A 1 164 ? -7.901 -2.472 15.306 1.00 92.56 164 LEU A C 1
ATOM 1252 O O . LEU A 1 164 ? -7.849 -1.244 15.401 1.00 92.56 164 LEU A O 1
ATOM 1256 N N . THR A 1 165 ? -7.267 -3.277 16.161 1.00 92.62 165 THR A N 1
ATOM 1257 C CA . THR A 1 165 ? -6.597 -2.845 17.395 1.00 92.62 165 THR A CA 1
ATOM 1258 C C . THR A 1 165 ? -5.613 -1.699 17.170 1.00 92.62 165 THR A C 1
ATOM 1260 O O . THR A 1 165 ? -5.734 -0.661 17.818 1.00 92.62 165 THR A O 1
ATOM 1263 N N . GLU A 1 166 ? -4.673 -1.831 16.231 1.00 91.94 166 GLU A N 1
ATOM 1264 C CA . GLU A 1 166 ? -3.649 -0.796 16.004 1.00 91.94 166 GLU A CA 1
ATOM 1265 C C . GLU A 1 166 ? -4.258 0.503 15.455 1.00 91.94 166 GLU A C 1
ATOM 1267 O O . GLU A 1 166 ? -3.894 1.603 15.878 1.00 91.94 166 GLU A O 1
ATOM 1272 N N . SER A 1 167 ? -5.257 0.385 14.575 1.00 92.19 167 SER A N 1
ATOM 1273 C CA . SER A 1 167 ? -5.977 1.545 14.044 1.00 92.19 167 SER A CA 1
ATOM 1274 C C . SER A 1 167 ? -6.771 2.279 15.138 1.00 92.19 167 SER A C 1
ATOM 1276 O O . SER A 1 167 ? -6.817 3.508 15.152 1.00 92.19 167 SER A O 1
ATOM 1278 N N . MET A 1 168 ? -7.343 1.553 16.103 1.00 93.75 168 MET A N 1
ATOM 1279 C CA . MET A 1 168 ? -8.025 2.133 17.263 1.00 93.75 168 MET A CA 1
ATOM 1280 C C . MET A 1 168 ? -7.029 2.790 18.232 1.00 93.75 168 MET A C 1
ATOM 1282 O O . MET A 1 168 ? -7.271 3.905 18.704 1.00 93.75 168 MET A O 1
ATOM 1286 N N . TYR A 1 169 ? -5.876 2.156 18.478 1.00 94.12 169 TYR A N 1
ATOM 1287 C CA . TYR A 1 169 ? -4.812 2.705 19.329 1.00 94.12 169 TYR A CA 1
ATOM 1288 C C . TYR A 1 169 ? -4.288 4.043 18.812 1.00 94.12 169 TYR A C 1
ATOM 1290 O O . TYR A 1 169 ? -4.018 4.946 19.606 1.00 94.12 169 TYR A O 1
ATOM 1298 N N . TYR A 1 170 ? -4.189 4.204 17.491 1.00 94.38 170 TYR A N 1
ATOM 1299 C CA . TYR A 1 170 ? -3.824 5.482 16.889 1.00 94.38 170 TYR A CA 1
ATOM 1300 C C . TYR A 1 170 ? -4.734 6.625 17.370 1.00 94.38 170 TYR A C 1
ATOM 1302 O O . TYR A 1 170 ? -4.232 7.681 17.758 1.00 94.38 170 TYR A O 1
ATOM 1310 N N . TYR A 1 171 ? -6.057 6.423 17.405 1.00 94.88 171 TYR A N 1
ATOM 1311 C CA . TYR A 1 171 ? -7.002 7.449 17.864 1.00 94.88 171 TYR A CA 1
ATOM 1312 C C . TYR A 1 171 ? -6.941 7.682 19.372 1.00 94.88 171 TYR A C 1
ATOM 1314 O O . TYR A 1 171 ? -7.026 8.834 19.801 1.00 94.88 171 TYR A O 1
ATOM 1322 N N . LEU A 1 172 ? -6.722 6.624 20.156 1.00 94.38 172 LEU A N 1
ATOM 1323 C CA . LEU A 1 172 ? -6.497 6.722 21.598 1.00 94.38 172 LEU A CA 1
ATOM 1324 C C . LEU A 1 172 ? -5.305 7.639 21.904 1.00 94.38 172 LEU A C 1
ATOM 1326 O O . LEU A 1 172 ? -5.445 8.605 22.655 1.00 94.38 172 LEU A O 1
ATOM 1330 N N . ILE A 1 173 ? -4.154 7.386 21.271 1.00 95.25 173 ILE A N 1
ATOM 1331 C CA . ILE A 1 173 ? -2.919 8.158 21.480 1.00 95.25 173 ILE A CA 1
ATOM 1332 C C . ILE A 1 173 ? -3.074 9.582 20.936 1.00 95.25 173 ILE A C 1
ATOM 1334 O O . ILE A 1 173 ? -2.796 10.554 21.639 1.00 95.25 173 ILE A O 1
ATOM 1338 N N . ARG A 1 174 ? -3.556 9.725 19.694 1.00 96.12 174 ARG A N 1
ATOM 1339 C CA . ARG A 1 174 ? -3.714 11.023 19.019 1.00 96.12 174 ARG A CA 1
ATOM 1340 C C . ARG A 1 174 ? -4.612 11.978 19.799 1.00 96.12 174 ARG A C 1
ATOM 1342 O O . ARG A 1 174 ? -4.316 13.168 19.862 1.00 96.12 174 ARG A O 1
ATOM 1349 N N . ASN A 1 175 ? -5.707 11.467 20.359 1.00 95.88 175 ASN A N 1
ATOM 1350 C CA . ASN A 1 175 ? -6.704 12.276 21.053 1.00 95.88 175 ASN A CA 1
ATOM 1351 C C . ASN A 1 175 ? -6.514 12.289 22.582 1.00 95.88 175 ASN A C 1
ATOM 1353 O O . ASN A 1 175 ? -7.315 12.914 23.274 1.00 95.88 175 ASN A O 1
ATOM 1357 N N . ARG A 1 176 ? -5.466 11.631 23.104 1.00 94.88 176 ARG A N 1
ATOM 1358 C CA . ARG A 1 176 ? -5.160 11.516 24.542 1.00 94.88 176 ARG A CA 1
ATOM 1359 C C . ARG A 1 176 ? -6.330 10.957 25.360 1.00 94.88 176 ARG A C 1
ATOM 1361 O O . ARG A 1 176 ? -6.704 11.490 26.402 1.00 94.88 176 ARG A O 1
ATOM 1368 N N . TRP A 1 177 ? -6.949 9.891 24.864 1.00 94.56 177 TRP A N 1
ATOM 1369 C CA . TRP A 1 177 ? -8.065 9.233 25.543 1.00 94.56 177 TRP A CA 1
ATOM 1370 C C . TRP A 1 177 ? -7.569 8.227 26.581 1.00 94.56 177 TRP A C 1
ATOM 1372 O O . TRP A 1 177 ? -7.598 7.024 26.358 1.00 94.56 177 TRP A O 1
ATOM 1382 N N . GLU A 1 178 ? -7.143 8.725 27.740 1.00 92.62 178 GLU A N 1
ATOM 1383 C CA . GLU A 1 178 ? -6.663 7.892 28.862 1.00 92.62 178 GLU A CA 1
ATOM 1384 C C . GLU A 1 178 ? -7.769 7.028 29.496 1.00 92.62 178 GLU A C 1
ATOM 1386 O O . GLU A 1 178 ? -7.494 6.033 30.158 1.00 92.62 178 GLU A O 1
ATOM 1391 N N . TRP A 1 179 ? -9.028 7.387 29.246 1.00 93.50 179 TRP A N 1
ATOM 1392 C CA . TRP A 1 179 ? -10.224 6.680 29.702 1.00 93.50 179 TRP A CA 1
ATOM 1393 C C . TRP A 1 179 ? -10.575 5.458 28.840 1.00 93.50 179 TRP A C 1
ATOM 1395 O O . TRP A 1 179 ? -11.459 4.694 29.208 1.00 93.50 179 TRP A O 1
ATOM 1405 N N . MET A 1 180 ? -9.955 5.269 27.673 1.00 94.19 180 MET A N 1
ATOM 1406 C CA . MET A 1 180 ? -10.241 4.133 26.792 1.00 94.19 180 MET A CA 1
ATOM 1407 C C . MET A 1 180 ? -9.142 3.081 26.933 1.00 94.19 180 MET A C 1
ATOM 1409 O O . MET A 1 180 ? -7.961 3.408 26.897 1.00 94.19 180 MET A O 1
ATOM 1413 N N . GLN A 1 181 ? -9.521 1.810 27.038 1.00 93.69 181 GLN A N 1
ATOM 1414 C CA . GLN A 1 181 ? -8.599 0.677 26.983 1.00 93.69 181 GLN A CA 1
ATOM 1415 C C . GLN A 1 181 ? -9.004 -0.244 25.840 1.00 93.69 181 GLN A C 1
ATOM 1417 O O . GLN A 1 181 ? -10.162 -0.638 25.746 1.00 93.69 181 GLN A O 1
ATOM 1422 N N . ILE A 1 182 ? -8.059 -0.556 24.956 1.00 93.69 182 ILE A N 1
ATOM 1423 C CA . ILE A 1 182 ? -8.290 -1.422 23.798 1.00 93.69 182 ILE A CA 1
ATOM 1424 C C . ILE A 1 182 ? -7.631 -2.764 24.073 1.00 93.69 182 ILE A C 1
ATOM 1426 O O . ILE A 1 182 ? -6.418 -2.834 24.279 1.00 93.69 182 ILE A O 1
ATOM 1430 N N . GLU A 1 183 ? -8.421 -3.825 24.032 1.00 92.06 183 GLU A N 1
ATOM 1431 C CA . GLU A 1 183 ? -7.921 -5.176 24.230 1.00 92.06 183 GLU A CA 1
ATOM 1432 C C . GLU A 1 183 ? -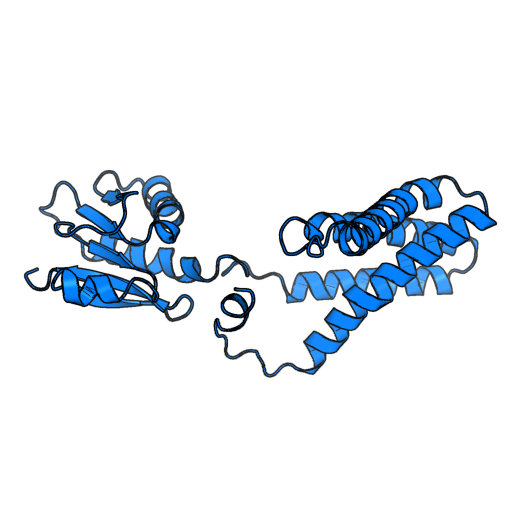7.330 -5.732 22.935 1.00 92.06 183 GLU A C 1
ATOM 1434 O O . GLU A 1 183 ? -7.885 -5.588 21.844 1.00 92.06 183 GLU A O 1
ATOM 1439 N N . ARG A 1 184 ? -6.154 -6.356 23.057 1.00 85.06 184 ARG A N 1
ATOM 1440 C CA . ARG A 1 184 ? -5.426 -6.965 21.925 1.00 85.06 184 ARG A CA 1
ATOM 1441 C C . ARG A 1 184 ? -5.742 -8.448 21.739 1.00 85.06 184 ARG A C 1
ATOM 1443 O O . ARG A 1 184 ? -5.242 -9.076 20.808 1.00 85.06 184 ARG A O 1
ATOM 1450 N N . ARG A 1 185 ? -6.488 -9.026 22.679 1.00 83.06 185 ARG A N 1
ATOM 1451 C CA . ARG A 1 185 ? -6.879 -10.435 22.668 1.00 83.06 185 ARG A CA 1
ATOM 1452 C C . ARG A 1 185 ? -8.054 -10.642 21.710 1.00 83.06 185 ARG A C 1
ATOM 1454 O O . ARG A 1 185 ? -8.715 -9.668 21.351 1.00 83.06 185 ARG A O 1
ATOM 1461 N N . PRO A 1 186 ? -8.317 -11.891 21.290 1.00 80.69 186 PRO A N 1
ATOM 1462 C CA . PRO A 1 186 ? -9.556 -12.219 20.599 1.00 80.69 186 PRO A CA 1
ATOM 1463 C C . PRO A 1 186 ? -10.788 -11.694 21.357 1.00 80.69 186 PRO A C 1
ATOM 1465 O O . PRO A 1 186 ? -10.718 -11.535 22.576 1.00 80.69 186 PRO A O 1
ATOM 1468 N N . PRO A 1 187 ? -11.914 -11.444 20.664 1.00 81.94 187 PRO A N 1
ATOM 1469 C CA . PRO A 1 187 ? -13.135 -10.975 21.308 1.00 81.94 187 PRO A CA 1
ATOM 1470 C C . PRO A 1 187 ? -13.556 -11.914 22.450 1.00 81.94 187 PRO A C 1
ATOM 1472 O O . PRO A 1 187 ? -13.846 -13.086 22.215 1.00 81.94 187 PRO A O 1
ATOM 1475 N N . GLU A 1 188 ? -13.610 -11.388 23.671 1.00 87.81 188 GLU A N 1
ATOM 1476 C CA . GLU A 1 188 ? -14.111 -12.058 24.876 1.00 87.81 188 GLU A CA 1
ATOM 1477 C C . GLU A 1 188 ? -15.338 -11.295 25.403 1.00 87.81 188 GLU A C 1
ATOM 1479 O O . GLU A 1 188 ? -15.422 -10.079 25.219 1.00 87.81 188 GLU A O 1
ATOM 1484 N N . PRO A 1 189 ? -16.310 -11.964 26.043 1.00 88.50 189 PRO A N 1
ATOM 1485 C CA . PRO A 1 189 ? -17.442 -11.276 26.650 1.00 88.50 189 PRO A CA 1
ATOM 1486 C C . PRO A 1 189 ? -17.000 -10.445 27.868 1.00 88.50 189 PRO A C 1
ATOM 1488 O O . PRO A 1 189 ? -16.080 -10.820 28.589 1.00 88.50 189 PRO A O 1
ATOM 1491 N N . GLY A 1 190 ? -17.716 -9.353 28.147 1.00 88.44 190 GLY A N 1
ATOM 1492 C CA . GLY A 1 190 ? -17.508 -8.505 29.332 1.00 88.44 190 GLY A CA 1
ATOM 1493 C C . GLY A 1 190 ? -17.010 -7.083 29.053 1.00 88.44 190 GLY A C 1
ATOM 1494 O O . GLY A 1 190 ? -16.976 -6.270 29.971 1.00 88.44 190 GLY A O 1
ATOM 1495 N N . TYR A 1 191 ? -16.683 -6.746 27.804 1.00 92.00 191 TYR A N 1
ATOM 1496 C CA . TYR A 1 191 ? -16.276 -5.388 27.428 1.00 92.00 191 TYR A CA 1
ATOM 1497 C C . TYR A 1 191 ? -17.458 -4.434 27.225 1.00 92.00 191 TYR A C 1
ATOM 1499 O O . TYR A 1 191 ? -18.564 -4.847 26.869 1.00 92.00 191 TYR A O 1
ATOM 1507 N N . SER A 1 192 ? -17.196 -3.136 27.399 1.00 92.00 192 SER A N 1
ATOM 1508 C CA . SER A 1 192 ? -18.177 -2.056 27.234 1.00 92.00 192 SER A CA 1
ATOM 1509 C C . SER A 1 192 ? -18.553 -1.819 25.768 1.00 92.00 192 SER A C 1
ATOM 1511 O O . SER A 1 192 ? -19.651 -1.359 25.462 1.00 92.00 192 SER A O 1
ATOM 1513 N N . SER A 1 193 ? -17.641 -2.086 24.833 1.00 94.00 193 SER A N 1
ATOM 1514 C CA . SER A 1 193 ? -17.867 -1.922 23.393 1.00 94.00 193 SER A CA 1
ATOM 1515 C C . SER A 1 193 ? -17.013 -2.895 22.583 1.00 94.00 193 SER A C 1
ATOM 1517 O O . SER A 1 193 ? -15.952 -3.324 23.036 1.00 94.00 193 SER A O 1
ATOM 1519 N N . TYR A 1 194 ? -17.469 -3.222 21.374 1.00 95.50 194 TYR A N 1
ATOM 1520 C CA . TYR A 1 194 ? -16.834 -4.192 20.483 1.00 95.50 194 TYR A CA 1
ATOM 1521 C C . TYR A 1 194 ? -16.682 -3.620 19.079 1.00 95.50 194 TYR A C 1
ATOM 1523 O O . TYR A 1 194 ? -17.685 -3.334 18.427 1.00 95.50 194 TYR A O 1
ATOM 1531 N N . ALA A 1 195 ? -15.445 -3.490 18.602 1.00 95.75 195 ALA A N 1
ATOM 1532 C CA . ALA A 1 195 ? -15.139 -3.150 17.213 1.00 95.75 195 ALA A CA 1
ATOM 1533 C C . ALA A 1 195 ? -14.805 -4.433 16.433 1.00 95.75 195 ALA A C 1
ATOM 1535 O O . ALA A 1 195 ? -13.732 -5.008 16.596 1.00 95.75 195 ALA A O 1
ATOM 1536 N N . LEU A 1 196 ? -15.730 -4.908 15.604 1.00 95.12 196 LEU A N 1
ATOM 1537 C CA . LEU A 1 196 ? -15.658 -6.201 14.926 1.00 95.12 196 LEU A CA 1
ATOM 1538 C C . LEU A 1 196 ? -15.512 -6.039 13.413 1.00 95.12 196 LEU A C 1
ATOM 1540 O O . LEU A 1 196 ? -16.029 -5.100 12.813 1.00 95.12 196 LEU A O 1
ATOM 1544 N N . LEU A 1 197 ? -14.836 -6.988 12.780 1.00 93.69 197 LEU A N 1
ATOM 1545 C CA . LEU A 1 197 ? -14.879 -7.187 11.336 1.00 93.69 197 LEU A CA 1
ATOM 1546 C C . LEU A 1 197 ? -16.074 -8.074 10.949 1.00 93.69 197 LEU A C 1
ATOM 1548 O O . LEU A 1 197 ? -16.523 -8.868 11.777 1.00 93.69 197 LEU A O 1
ATOM 1552 N N . PRO A 1 198 ? -16.550 -8.022 9.688 1.00 92.00 198 PRO A N 1
ATOM 1553 C CA . PRO A 1 198 ? -17.649 -8.874 9.214 1.00 92.00 198 PRO A CA 1
ATOM 1554 C C . PRO A 1 198 ? -17.440 -10.371 9.480 1.00 92.00 198 PRO A C 1
ATOM 1556 O O . PRO A 1 198 ? -18.371 -11.100 9.799 1.00 92.00 198 PRO A O 1
ATOM 1559 N N . GLN A 1 199 ? -16.197 -10.840 9.391 1.00 90.38 199 GLN A N 1
ATOM 1560 C CA . GLN A 1 199 ? -15.841 -12.238 9.649 1.00 90.38 199 GLN A CA 1
ATOM 1561 C C . GLN A 1 199 ? -16.020 -12.673 11.117 1.00 90.38 199 GLN A C 1
ATOM 1563 O O . GLN A 1 199 ? -16.164 -13.864 11.374 1.00 90.38 199 GLN A O 1
ATOM 1568 N N . ASP A 1 200 ? -16.048 -11.724 12.059 1.00 90.81 200 ASP A N 1
ATOM 1569 C CA . ASP A 1 200 ? -16.203 -11.971 13.498 1.00 90.81 200 ASP A CA 1
ATOM 1570 C C . ASP A 1 200 ? -17.637 -11.668 13.984 1.00 90.81 200 ASP A C 1
ATOM 1572 O O . ASP A 1 200 ? -17.904 -11.615 15.185 1.00 90.81 200 ASP A O 1
ATOM 1576 N N . GLU A 1 201 ? -18.599 -11.504 13.065 1.00 90.81 201 GLU A N 1
ATOM 1577 C CA . GLU A 1 201 ? -20.006 -11.201 13.374 1.00 90.81 201 GLU A CA 1
ATOM 1578 C C . GLU A 1 201 ? -20.664 -12.268 14.271 1.00 90.81 201 GLU A C 1
ATOM 1580 O O . GLU A 1 201 ? -21.574 -11.969 15.048 1.00 90.81 201 GLU A O 1
ATOM 1585 N N . SER A 1 202 ? -20.173 -13.513 14.254 1.00 91.69 202 SER A N 1
ATOM 1586 C CA . SER A 1 202 ? -20.659 -14.576 15.147 1.00 91.69 202 SER A CA 1
ATOM 1587 C C . SER A 1 202 ? -20.537 -14.219 16.634 1.00 91.69 202 SER A C 1
ATOM 1589 O O . SER A 1 202 ? -21.352 -14.681 17.437 1.00 91.69 202 SER A O 1
ATOM 1591 N N . ALA A 1 203 ? -19.576 -13.361 17.000 1.00 91.00 203 ALA A N 1
ATOM 1592 C CA . ALA A 1 203 ? -19.397 -12.863 18.362 1.00 91.00 203 ALA A CA 1
ATOM 1593 C C . ALA A 1 203 ? -20.605 -12.048 18.861 1.00 91.00 203 ALA A C 1
ATOM 1595 O O . ALA A 1 203 ? -20.908 -12.056 20.051 1.00 91.00 203 ALA A O 1
ATOM 1596 N N . ILE A 1 204 ? -21.352 -11.402 17.958 1.00 92.88 204 ILE A N 1
ATOM 1597 C CA . ILE A 1 204 ? -22.514 -10.570 18.302 1.00 92.88 204 ILE A CA 1
ATOM 1598 C C . ILE A 1 204 ? -23.599 -11.417 18.960 1.00 92.88 204 ILE A C 1
ATOM 1600 O O . ILE A 1 204 ? -24.103 -11.071 20.026 1.00 92.88 204 ILE A O 1
ATOM 1604 N N . LYS A 1 205 ? -23.928 -12.564 18.355 1.00 92.19 205 LYS A N 1
ATOM 1605 C CA . LYS A 1 205 ? -24.907 -13.496 18.928 1.00 92.19 205 LYS A CA 1
ATOM 1606 C C . LYS A 1 205 ? -24.355 -14.190 20.169 1.00 92.19 205 LYS A C 1
ATOM 1608 O O . LYS A 1 205 ? -25.084 -14.333 21.142 1.00 92.19 205 LYS A O 1
ATOM 1613 N N . ALA A 1 206 ? -23.082 -14.591 20.140 1.00 92.00 206 ALA A N 1
ATOM 1614 C CA . ALA A 1 206 ? -22.450 -15.306 21.246 1.00 92.00 206 ALA A CA 1
ATOM 1615 C C . ALA A 1 206 ? -22.393 -14.476 22.538 1.00 92.00 206 ALA A C 1
ATOM 1617 O O . ALA A 1 206 ? -22.590 -15.022 23.619 1.00 92.00 206 ALA A O 1
ATOM 1618 N N . PHE A 1 207 ? -22.154 -13.166 22.433 1.00 93.94 207 PHE A N 1
ATOM 1619 C CA . PHE A 1 207 ? -22.020 -12.275 23.592 1.00 93.94 207 PHE A CA 1
ATOM 1620 C C . PHE A 1 207 ? -23.282 -11.447 23.874 1.00 93.94 207 PHE A C 1
ATOM 1622 O O . PHE A 1 207 ? -23.264 -10.596 24.759 1.00 93.94 207 PHE A O 1
ATOM 1629 N N . GLY A 1 208 ? -24.378 -11.671 23.137 1.00 93.50 208 GLY A N 1
ATOM 1630 C CA . GLY A 1 208 ? -25.627 -10.925 23.323 1.00 93.50 208 GLY A CA 1
ATOM 1631 C C . GLY A 1 208 ? -25.481 -9.426 23.040 1.00 93.50 208 GLY A C 1
ATOM 1632 O O . GLY A 1 208 ? -25.986 -8.592 23.795 1.00 93.50 208 GLY A O 1
ATOM 1633 N N . LEU A 1 209 ? -24.753 -9.073 21.977 1.00 95.19 209 LEU A N 1
ATOM 1634 C CA . LEU A 1 209 ? -24.476 -7.685 21.615 1.00 95.19 209 LEU A CA 1
ATOM 1635 C C . LEU A 1 209 ? -25.560 -7.108 20.704 1.00 95.19 209 LEU A C 1
ATOM 1637 O O . LEU A 1 209 ? -26.142 -7.791 19.860 1.00 95.19 209 LEU A O 1
ATOM 1641 N N . LYS A 1 210 ? -25.768 -5.801 20.828 1.00 95.25 210 LYS A N 1
ATOM 1642 C CA . LYS A 1 210 ? -26.570 -4.978 19.933 1.00 95.25 210 LYS A CA 1
ATOM 1643 C C . LYS A 1 210 ? -25.648 -4.187 19.014 1.00 95.25 210 LYS A C 1
ATOM 1645 O O . LYS A 1 210 ? -24.779 -3.450 19.477 1.00 95.25 210 LYS A O 1
ATOM 1650 N N . VAL A 1 211 ? -25.865 -4.309 17.708 1.00 95.88 211 VAL A N 1
ATOM 1651 C CA . VAL A 1 211 ? -25.164 -3.499 16.706 1.00 95.88 211 VAL A CA 1
ATOM 1652 C C . VAL A 1 211 ? -25.645 -2.055 16.789 1.00 95.88 211 VAL A C 1
ATOM 1654 O O . VAL A 1 211 ? -26.847 -1.796 16.744 1.00 95.88 211 VAL A O 1
ATOM 1657 N N . VAL A 1 212 ? -24.702 -1.123 16.897 1.00 95.38 212 VAL A N 1
ATOM 1658 C CA . VAL A 1 212 ? -24.975 0.323 16.954 1.00 95.38 212 VAL A CA 1
ATOM 1659 C C . VAL A 1 212 ? -24.455 1.064 15.728 1.00 95.38 212 VAL A C 1
ATOM 1661 O O . VAL A 1 212 ? -24.974 2.124 15.391 1.00 95.38 212 VAL A O 1
ATOM 1664 N N . TYR A 1 213 ? -23.467 0.505 15.027 1.00 95.62 213 TYR A N 1
ATOM 1665 C CA . TYR A 1 213 ? -22.947 1.081 13.792 1.00 95.62 213 TYR A CA 1
ATOM 1666 C C . TYR A 1 213 ? -22.354 0.002 12.880 1.00 95.62 213 TYR A C 1
ATOM 1668 O O . TYR A 1 213 ? -21.764 -0.965 13.358 1.00 95.62 213 TYR A O 1
ATOM 1676 N N . VAL A 1 214 ? -22.496 0.195 11.567 1.00 95.94 214 VAL A N 1
ATOM 1677 C CA . VAL A 1 214 ? -21.848 -0.612 10.527 1.00 95.94 214 VAL A CA 1
ATOM 1678 C C . VAL A 1 214 ? -21.160 0.336 9.550 1.00 95.94 214 VAL A C 1
ATOM 1680 O O . VAL A 1 214 ? -21.785 1.253 9.012 1.00 95.94 214 VAL A O 1
ATOM 1683 N N . GLY A 1 215 ? -19.867 0.117 9.344 1.00 93.25 215 GLY A N 1
ATOM 1684 C CA . GLY A 1 215 ? -19.018 0.889 8.455 1.00 93.25 215 GLY A CA 1
ATOM 1685 C C . GLY A 1 215 ? -19.467 0.753 6.998 1.00 93.25 215 GLY A C 1
ATOM 1686 O O . GLY A 1 215 ? -19.536 -0.369 6.495 1.00 93.25 215 GLY A O 1
ATOM 1687 N N . PRO A 1 216 ? -19.776 1.853 6.289 1.00 91.12 216 PRO A N 1
ATOM 1688 C CA . PRO A 1 216 ? -20.221 1.791 4.900 1.00 91.12 216 PRO A CA 1
ATOM 1689 C C . PRO A 1 216 ? -19.099 1.433 3.914 1.00 91.12 216 PRO A C 1
ATOM 1691 O O . PRO A 1 216 ? -19.398 1.138 2.758 1.00 91.12 216 PRO A O 1
ATOM 1694 N N . VAL A 1 217 ? -17.828 1.511 4.328 1.00 87.38 217 VAL A N 1
ATOM 1695 C CA . VAL A 1 217 ? -16.670 1.194 3.481 1.00 87.38 217 VAL A CA 1
ATOM 1696 C C . VAL A 1 217 ? -16.104 -0.167 3.855 1.00 87.38 217 VAL A C 1
ATOM 1698 O O . VAL A 1 217 ? -16.014 -1.045 3.003 1.00 87.38 217 VAL A O 1
ATOM 1701 N N . SER A 1 218 ? -15.748 -0.352 5.124 1.00 89.56 218 SER A N 1
ATOM 1702 C CA . SER A 1 218 ? -15.071 -1.562 5.589 1.00 89.56 218 SER A CA 1
ATOM 1703 C C . SER A 1 218 ? -16.025 -2.689 5.985 1.00 89.56 218 SER A C 1
ATOM 1705 O O . SER A 1 218 ? -15.594 -3.830 6.146 1.00 89.56 218 SER A O 1
ATOM 1707 N N . GLY A 1 219 ? -17.307 -2.379 6.204 1.00 92.00 219 GLY A N 1
ATOM 1708 C CA . GLY A 1 219 ? -18.251 -3.296 6.843 1.00 92.00 219 GLY A CA 1
ATOM 1709 C C . GLY A 1 219 ? -17.972 -3.515 8.333 1.00 92.00 219 GLY A C 1
ATOM 1710 O O . GLY A 1 219 ? -18.614 -4.366 8.939 1.00 92.00 219 GLY A O 1
ATOM 1711 N N . SER A 1 220 ? -17.031 -2.778 8.937 1.00 94.44 220 SER A N 1
ATOM 1712 C CA . SER A 1 220 ? -16.677 -2.946 10.351 1.00 94.44 220 SER A CA 1
ATOM 1713 C C . SER A 1 220 ? -17.860 -2.591 11.243 1.00 94.44 220 SER A C 1
ATOM 1715 O O . SER A 1 220 ? -18.530 -1.580 11.047 1.00 94.44 220 SER A O 1
ATOM 1717 N N . ILE A 1 221 ? -18.115 -3.420 12.240 1.00 95.62 221 ILE A N 1
ATOM 1718 C CA . ILE A 1 221 ? -19.290 -3.363 13.094 1.00 95.62 221 ILE A CA 1
ATOM 1719 C C . ILE A 1 221 ? -18.869 -2.816 14.454 1.00 95.62 221 ILE A C 1
ATOM 1721 O O . ILE A 1 221 ? -17.922 -3.308 15.059 1.00 95.62 221 ILE A O 1
ATOM 1725 N N . LEU A 1 222 ? -19.590 -1.824 14.965 1.00 96.38 222 LEU A N 1
ATOM 1726 C CA . LEU A 1 222 ? -19.543 -1.469 16.379 1.00 96.38 222 LEU A CA 1
ATOM 1727 C C . LEU A 1 222 ? -20.771 -2.058 17.062 1.00 96.38 222 LEU A C 1
ATOM 1729 O O . LEU A 1 222 ? -21.908 -1.803 16.650 1.00 96.38 222 LEU A O 1
ATOM 1733 N N . ALA A 1 223 ? -20.536 -2.820 18.120 1.00 95.88 223 ALA A N 1
ATOM 1734 C CA . ALA A 1 223 ? -21.582 -3.409 18.936 1.00 95.88 223 ALA A CA 1
ATOM 1735 C C . ALA A 1 223 ? -21.344 -3.127 20.424 1.00 95.88 223 ALA A C 1
ATOM 1737 O O . ALA A 1 223 ? -20.209 -2.956 20.868 1.00 95.88 223 ALA A O 1
ATOM 1738 N N . VAL A 1 224 ? -22.425 -3.075 21.194 1.00 94.38 224 VAL A N 1
ATOM 1739 C CA . VAL A 1 224 ? -22.413 -2.873 22.651 1.00 94.38 224 VAL A CA 1
ATOM 1740 C C . VAL A 1 224 ? -23.274 -3.948 23.320 1.00 94.38 224 VAL A C 1
ATOM 1742 O O . VAL A 1 224 ? -24.166 -4.486 22.660 1.00 94.38 224 VAL A O 1
ATOM 1745 N N . PRO A 1 225 ? -23.046 -4.302 24.594 1.00 92.44 225 PRO A N 1
ATOM 1746 C CA . PRO A 1 225 ? -23.921 -5.234 25.306 1.00 92.44 225 PRO A CA 1
ATOM 1747 C C . PRO A 1 225 ? -25.383 -4.757 25.300 1.00 92.44 225 PRO A C 1
ATOM 1749 O O . PRO A 1 225 ? -25.646 -3.579 25.518 1.00 92.44 225 PRO A O 1
ATOM 1752 N N . ALA A 1 226 ? -26.349 -5.655 25.077 1.00 83.81 226 ALA A N 1
ATOM 1753 C CA . ALA A 1 226 ? -27.767 -5.284 24.953 1.00 83.81 226 ALA A CA 1
ATOM 1754 C C . ALA A 1 226 ? -28.420 -4.735 26.245 1.00 83.81 226 ALA A C 1
ATOM 1756 O O . ALA A 1 226 ? -29.559 -4.276 26.196 1.00 83.81 226 ALA A O 1
ATOM 1757 N N . GLY A 1 227 ? -27.721 -4.801 27.385 1.00 69.62 227 GLY A N 1
ATOM 1758 C CA . GLY A 1 227 ? -28.176 -4.313 28.693 1.00 69.62 227 GLY A CA 1
ATOM 1759 C C . GLY A 1 227 ? -27.664 -2.922 29.089 1.00 69.62 227 GLY A C 1
ATOM 1760 O O . GLY A 1 227 ? -27.820 -2.561 30.253 1.00 69.62 227 GLY A O 1
ATOM 1761 N N . HIS A 1 228 ? -27.038 -2.189 28.163 1.00 52.94 228 HIS A N 1
ATOM 1762 C CA . HIS A 1 228 ? -26.585 -0.805 28.341 1.00 52.94 228 HIS A CA 1
ATOM 1763 C C . HIS A 1 228 ? -27.498 0.198 27.627 1.00 52.94 228 HIS A C 1
ATOM 1765 O O . HIS A 1 228 ? -27.953 -0.102 26.496 1.00 52.94 228 HIS A O 1
#

pLDDT: mean 84.58, std 16.26, range [25.45, 96.38]

Nearest PDB structures (foldseek):
  5zst-assembly1_A  TM=5.521E-01  e=6.877E+00  Hydrogenimonas thermophila
  1uaa-assembly1_A  TM=4.132E-01  e=5.449E+00  unclassified

Foldseek 3Di:
DVPPLVPDDDPPPPPPPLCVVVCCLVVPVLVVLLVVLCVCCVVVVPPQSCVLNVVLVVVVVVQVVCCVPVVDDHDDDPRCPVSVVSSVSNLQSSLVVVVVVDVVVSVVSVVSVVVVVVSVVVVDDPQDDPVLQLQSCLVVLLVVCVVPPDPPQQAAEEEEDLSNQVVSVVCCVVVVVPRYDYDNDHDDADGQKYWYAPVCCVVCVVRQWDWDDADPGNRITITGHPVD

Solvent-accessible surface area (backbone atoms only — not comparable to full-atom values): 12806 Å² total; per-residue (Å²): 131,79,70,70,81,77,67,81,80,72,94,72,80,80,50,71,64,60,54,54,54,50,49,43,45,61,71,44,51,42,55,50,42,32,51,49,22,32,52,48,12,62,78,68,67,35,62,70,32,32,70,37,14,42,63,56,53,52,53,52,52,51,49,54,48,39,28,75,77,71,68,42,80,77,70,60,71,85,64,40,60,64,53,56,61,41,42,50,51,13,43,54,48,40,24,57,58,28,46,82,77,34,60,67,59,14,51,51,45,49,48,53,52,52,51,53,51,50,53,52,59,75,65,66,55,92,74,51,49,88,93,49,37,65,51,51,38,42,68,59,51,55,49,49,52,67,74,67,53,63,90,82,55,76,63,44,39,32,30,18,38,56,86,46,38,66,64,47,48,51,52,35,63,76,69,65,42,82,42,56,45,75,45,75,51,74,69,62,81,89,47,65,30,32,48,29,42,66,92,53,52,68,53,36,72,75,55,51,40,37,79,79,45,68,25,93,79,30,46,28,32,33,30,29,48,66,90,114

Mean predicted aligned error: 8.73 Å

Secondary structure (DSSP, 8-state):
--SSTT----TTTT-HHHHHHHHHIIIIIHHHHHHHHHHHHHHTT-HHHHHHHHHHHHHHHHHHHHHHHH-PPPP-GGGTTTHHHHHHHHHHHHHHHHHHH-HHHHHHHHHHHHHHHHHHHHH--SS--GGGGGGTTHHHHHHHHHHS--TT-S-EEEEE-HHHHHHHHHHHHHHT-TTEEE--SSP-TT-SEEEE-GGGTHHHHHTTEEEEEE-TTT--EEEEETT-

Sequence (228 aa):
MATVALLHSGPLRKIGTMNSIRDAAAFVFGPLTVAAAFAVGIVRRNKTLLWTSAPLVFA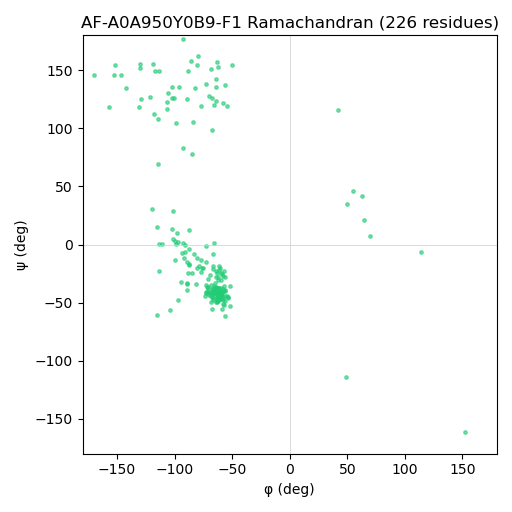SAALVFSHFVFGRPYPEDRTGIYFAPLACVSLVSLAYWAKDVSKAASAALCGVGALLILCFVTEFNVRKFWVWEYDADTRTIANYIAGHRDPTANTVQVGGSWQLTESMYYYLIRNRWEWMQIERRPPEPGYSSYALLPQDESAIKAFGLKVVYVGPVSGSILAVPAGH

Radius of gyration: 24.91 Å; Cα contacts (8 Å, |Δi|>4): 260; chains: 1; bounding box: 56×39×66 Å